Protein AF-A0A939AME1-F1 (afdb_monomer)

Structure (mmCIF, N/CA/C/O backbone):
data_AF-A0A939AME1-F1
#
_entry.id   AF-A0A939AME1-F1
#
loop_
_atom_site.group_PDB
_atom_site.id
_atom_site.type_symbol
_atom_site.label_atom_id
_atom_site.label_alt_id
_atom_site.label_comp_id
_atom_site.label_asym_id
_atom_site.label_entity_id
_atom_site.label_seq_id
_atom_site.pdbx_PDB_ins_code
_atom_site.Cartn_x
_atom_site.Cartn_y
_atom_site.Cartn_z
_atom_site.occupancy
_atom_site.B_iso_or_equiv
_atom_site.auth_seq_id
_atom_site.auth_comp_id
_atom_site.auth_asym_id
_atom_site.auth_atom_id
_atom_site.pdbx_PDB_model_num
ATOM 1 N N . MET A 1 1 ? 49.767 -22.538 -34.047 1.00 47.78 1 MET A N 1
ATOM 2 C CA . MET A 1 1 ? 48.569 -22.030 -34.760 1.00 47.78 1 MET A CA 1
ATOM 3 C C . MET A 1 1 ? 48.808 -21.886 -36.277 1.00 47.78 1 MET A C 1
ATOM 5 O O . MET A 1 1 ? 48.395 -20.900 -36.864 1.00 47.78 1 MET A O 1
ATOM 9 N N . GLN A 1 2 ? 49.451 -22.851 -36.951 1.00 48.97 2 GLN A N 1
ATOM 10 C CA . GLN A 1 2 ? 49.794 -22.746 -38.389 1.00 48.97 2 GLN A CA 1
ATOM 11 C C . GLN A 1 2 ? 48.949 -23.656 -39.302 1.00 48.97 2 GLN A C 1
ATOM 13 O O . GLN A 1 2 ? 49.346 -23.940 -40.426 1.00 48.97 2 GLN A O 1
ATOM 18 N N . GLN A 1 3 ? 47.789 -24.135 -38.840 1.00 51.16 3 GLN A N 1
ATOM 19 C CA . GLN A 1 3 ? 47.067 -25.210 -39.539 1.00 51.16 3 GLN A CA 1
ATOM 20 C C . GLN A 1 3 ? 45.655 -24.864 -40.028 1.00 51.16 3 GLN A C 1
ATOM 22 O O . GLN A 1 3 ? 44.946 -25.749 -40.492 1.00 51.16 3 GLN A O 1
ATOM 27 N N . PHE A 1 4 ? 45.248 -23.593 -39.996 1.00 50.75 4 PHE A N 1
ATOM 28 C CA . PHE A 1 4 ? 43.966 -23.171 -40.564 1.00 50.75 4 PHE A CA 1
ATOM 29 C C . PHE A 1 4 ? 44.192 -22.321 -41.823 1.00 50.75 4 PHE A C 1
ATOM 31 O O . PHE A 1 4 ? 44.819 -21.269 -41.762 1.00 50.75 4 PHE A O 1
ATOM 38 N N . ALA A 1 5 ? 43.650 -22.805 -42.948 1.00 52.81 5 ALA A N 1
ATOM 39 C CA . ALA A 1 5 ? 43.584 -22.200 -44.289 1.00 52.81 5 ALA A CA 1
ATOM 40 C C . ALA A 1 5 ? 44.786 -22.430 -45.247 1.00 52.81 5 ALA A C 1
ATOM 42 O O . ALA A 1 5 ? 45.623 -21.541 -45.456 1.00 52.81 5 ALA A O 1
ATOM 43 N N . PRO A 1 6 ? 44.833 -23.590 -45.937 1.00 54.38 6 PRO A N 1
ATOM 44 C CA . PRO A 1 6 ? 45.748 -23.802 -47.062 1.00 54.38 6 PRO A CA 1
ATOM 45 C C . PRO A 1 6 ? 45.378 -23.015 -48.340 1.00 54.38 6 PRO A C 1
ATOM 47 O O . PRO A 1 6 ? 46.248 -22.842 -49.181 1.00 54.38 6 PRO A O 1
ATOM 50 N N . ASN A 1 7 ? 44.158 -22.461 -48.458 1.00 55.91 7 ASN A N 1
ATOM 51 C CA . ASN A 1 7 ? 43.665 -21.789 -49.681 1.00 55.91 7 ASN A CA 1
ATOM 52 C C . ASN A 1 7 ? 43.269 -20.306 -49.496 1.00 55.91 7 ASN A C 1
ATOM 54 O O . ASN A 1 7 ? 42.442 -19.784 -50.241 1.00 55.91 7 ASN A O 1
ATOM 58 N N . ALA A 1 8 ? 43.819 -19.607 -48.500 1.00 56.62 8 ALA A N 1
ATOM 59 C CA . ALA A 1 8 ? 43.560 -18.173 -48.338 1.00 56.62 8 ALA A CA 1
ATOM 60 C C . ALA A 1 8 ? 44.334 -17.343 -49.392 1.00 56.62 8 ALA A C 1
ATOM 62 O O . ALA A 1 8 ? 45.538 -17.570 -49.554 1.00 56.62 8 ALA A O 1
ATOM 63 N N . PRO A 1 9 ? 43.700 -16.363 -50.071 1.00 70.06 9 PRO A N 1
ATOM 64 C CA . PRO A 1 9 ? 44.381 -15.445 -50.987 1.00 70.06 9 PRO A CA 1
ATOM 65 C C . PRO A 1 9 ? 45.583 -14.758 -50.310 1.00 70.06 9 PRO A C 1
ATOM 67 O O . PRO A 1 9 ? 45.489 -14.409 -49.129 1.00 70.06 9 PRO A O 1
ATOM 70 N N . PRO A 1 10 ? 46.701 -14.506 -51.021 1.00 61.62 10 PRO A N 1
ATOM 71 C CA . PRO A 1 10 ? 47.943 -13.991 -50.424 1.00 61.62 10 PRO A CA 1
ATOM 72 C C . PRO A 1 10 ? 47.767 -12.658 -49.673 1.00 61.62 10 PRO A C 1
ATOM 74 O O . PRO A 1 10 ? 48.445 -12.414 -48.677 1.00 61.62 10 PRO A O 1
ATOM 77 N N . GLN A 1 11 ? 46.792 -11.841 -50.078 1.00 63.38 11 GLN A N 1
ATOM 78 C CA . GLN A 1 11 ? 46.427 -10.583 -49.415 1.00 63.38 11 GLN A CA 1
ATOM 79 C C . GLN A 1 11 ? 45.823 -10.797 -48.014 1.00 63.38 11 GLN A C 1
ATOM 81 O O . GLN A 1 11 ? 46.104 -10.031 -47.097 1.00 63.38 11 GLN A O 1
ATOM 86 N N . LEU A 1 12 ? 45.045 -11.868 -47.822 1.00 56.53 12 LEU A N 1
ATOM 87 C CA . LEU A 1 12 ? 44.413 -12.199 -46.542 1.00 56.53 12 LEU A CA 1
ATOM 88 C C . LEU A 1 12 ? 45.441 -12.744 -45.536 1.00 56.53 12 LEU A C 1
ATOM 90 O O . LEU A 1 12 ? 45.365 -12.446 -44.348 1.00 56.53 12 LEU A O 1
ATOM 94 N N . ARG A 1 13 ? 46.457 -13.480 -46.012 1.00 57.38 13 ARG A N 1
ATOM 95 C CA . ARG A 1 13 ? 47.585 -13.928 -45.173 1.00 57.38 13 ARG A CA 1
ATOM 96 C C . ARG A 1 13 ? 48.443 -12.766 -44.681 1.00 57.38 13 ARG A C 1
ATOM 98 O O . ARG A 1 13 ? 48.819 -12.763 -43.513 1.00 57.38 13 ARG A O 1
ATOM 105 N N . ALA A 1 14 ? 48.716 -11.784 -45.540 1.00 58.56 14 ALA A N 1
ATOM 106 C CA . ALA A 1 14 ? 49.463 -10.591 -45.149 1.00 58.56 14 ALA A CA 1
ATOM 107 C C . ALA A 1 14 ? 48.726 -9.784 -44.064 1.00 58.56 14 ALA A C 1
ATOM 109 O O . ALA A 1 14 ? 49.352 -9.339 -43.109 1.00 58.56 14 ALA A O 1
ATOM 110 N N . GLN A 1 15 ? 47.395 -9.671 -44.156 1.00 60.72 15 GLN A N 1
ATOM 111 C CA . GLN A 1 15 ? 46.581 -8.975 -43.151 1.00 60.72 15 GLN A CA 1
ATOM 112 C C . GLN A 1 15 ? 46.503 -9.723 -41.812 1.00 60.72 15 GLN A C 1
ATOM 114 O O . GLN A 1 15 ? 46.583 -9.094 -40.762 1.00 60.72 15 GLN A O 1
ATOM 119 N N . ILE A 1 16 ? 46.400 -11.058 -41.829 1.00 58.50 16 ILE A N 1
ATOM 120 C CA . ILE A 1 16 ? 46.371 -11.872 -40.601 1.00 58.50 16 ILE A CA 1
ATOM 121 C C . ILE A 1 16 ? 47.726 -11.839 -39.880 1.00 58.50 16 ILE A C 1
ATOM 123 O O . ILE A 1 16 ? 47.762 -11.771 -38.656 1.00 58.50 16 ILE A O 1
ATOM 127 N N . LEU A 1 17 ? 48.837 -11.861 -40.623 1.00 58.50 17 LEU A N 1
ATOM 128 C CA . LEU A 1 17 ? 50.181 -11.778 -40.044 1.00 58.50 17 LEU A CA 1
ATOM 129 C C . LEU A 1 17 ? 50.504 -10.366 -39.536 1.00 58.50 17 LEU A C 1
ATOM 131 O O . LEU A 1 17 ? 51.088 -10.242 -38.466 1.00 58.50 17 LEU A O 1
ATOM 135 N N . ALA A 1 18 ? 50.061 -9.317 -40.238 1.00 56.97 18 ALA A N 1
ATOM 136 C CA . ALA A 1 18 ? 50.183 -7.934 -39.769 1.00 56.97 18 ALA A CA 1
ATOM 137 C C . ALA A 1 18 ? 49.341 -7.660 -38.508 1.00 56.97 18 ALA A C 1
ATOM 139 O O . ALA A 1 18 ? 49.757 -6.894 -37.648 1.00 56.97 18 ALA A O 1
ATOM 140 N N . ALA A 1 19 ? 48.184 -8.317 -38.365 1.00 57.66 19 ALA A N 1
ATOM 141 C CA . ALA A 1 19 ? 47.354 -8.244 -37.160 1.00 57.66 19 ALA A CA 1
ATOM 142 C C . ALA A 1 19 ? 47.885 -9.093 -35.984 1.00 57.66 19 ALA A C 1
ATOM 144 O O . ALA A 1 19 ? 47.390 -8.957 -34.867 1.00 57.66 19 ALA A O 1
ATOM 145 N N . ALA A 1 20 ? 48.860 -9.978 -36.226 1.00 54.66 20 ALA A N 1
ATOM 146 C CA . ALA A 1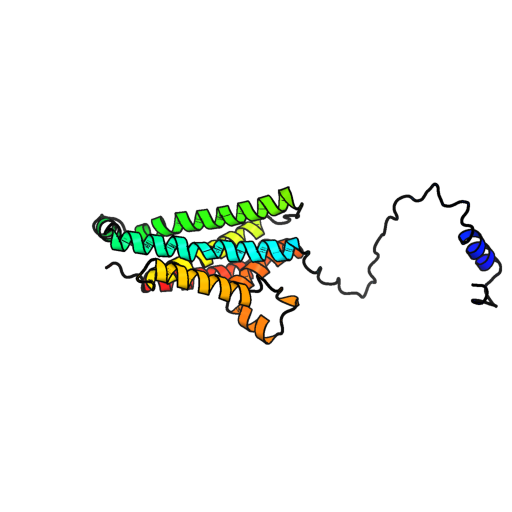 20 ? 49.442 -10.876 -35.228 1.00 54.66 20 ALA A CA 1
ATOM 147 C C . ALA A 1 20 ? 50.786 -10.380 -34.658 1.00 54.66 20 ALA A C 1
ATOM 149 O O . ALA A 1 20 ? 51.367 -11.071 -33.821 1.00 54.66 20 ALA A O 1
ATOM 150 N N . ASP A 1 21 ? 51.280 -9.213 -35.090 1.00 48.72 21 ASP A N 1
ATOM 151 C CA . ASP A 1 21 ? 52.476 -8.580 -34.528 1.00 48.72 21 ASP A CA 1
ATOM 152 C C . ASP A 1 21 ? 52.133 -7.898 -33.183 1.00 48.72 21 ASP A C 1
ATOM 154 O O . ASP A 1 21 ? 51.399 -6.903 -33.169 1.00 48.72 21 ASP A O 1
ATOM 158 N N . PRO A 1 22 ? 52.625 -8.396 -32.030 1.00 54.16 22 PRO A N 1
ATOM 159 C CA . PRO A 1 22 ? 52.257 -7.867 -30.716 1.00 54.16 22 PRO A CA 1
ATOM 160 C C . PRO A 1 22 ? 52.972 -6.549 -30.371 1.00 54.16 22 PRO A C 1
ATOM 162 O O . PRO A 1 22 ? 52.752 -6.001 -29.293 1.00 54.16 22 PRO A O 1
ATOM 165 N N . SER A 1 23 ? 53.844 -6.049 -31.251 1.00 50.78 23 SER A N 1
ATOM 166 C CA . SER A 1 23 ? 54.832 -5.010 -30.926 1.00 50.78 23 SER A CA 1
ATOM 167 C C . SER A 1 23 ? 54.368 -3.572 -31.193 1.00 50.78 23 SER A C 1
ATOM 169 O O . SER A 1 23 ? 55.022 -2.637 -30.742 1.00 50.78 23 SER A O 1
ATOM 171 N N . GLY A 1 24 ? 53.266 -3.370 -31.926 1.00 44.28 24 GLY A N 1
ATOM 172 C CA . GLY A 1 24 ? 52.824 -2.038 -32.383 1.00 44.28 24 GLY A CA 1
ATOM 173 C C . GLY A 1 24 ? 51.478 -1.550 -31.837 1.00 44.28 24 GLY A C 1
ATOM 174 O O . GLY A 1 24 ? 51.066 -0.436 -32.144 1.00 44.28 24 GLY A O 1
ATOM 175 N N . ALA A 1 25 ? 50.773 -2.359 -31.041 1.00 43.31 25 ALA A N 1
ATOM 176 C CA . ALA A 1 25 ? 49.382 -2.100 -30.643 1.00 43.31 25 ALA A CA 1
ATOM 177 C C . ALA A 1 25 ? 49.199 -1.740 -29.154 1.00 43.31 25 ALA A C 1
ATOM 179 O O . ALA A 1 25 ? 48.080 -1.780 -28.645 1.00 43.31 25 ALA A O 1
ATOM 180 N N . ALA A 1 26 ? 50.276 -1.394 -28.441 1.00 45.81 26 ALA A N 1
ATOM 181 C CA . ALA A 1 26 ? 50.210 -1.074 -27.012 1.00 45.81 26 ALA A CA 1
ATOM 182 C C . ALA A 1 26 ? 49.892 0.405 -26.701 1.00 45.81 26 ALA A C 1
ATOM 184 O O . ALA A 1 26 ? 49.625 0.719 -25.546 1.00 45.81 26 ALA A O 1
ATOM 185 N N . GLU A 1 27 ? 49.870 1.309 -27.690 1.00 45.66 27 GLU A N 1
ATOM 186 C CA . GLU A 1 27 ? 49.805 2.761 -27.418 1.00 45.66 27 GLU A CA 1
ATOM 187 C C . GLU A 1 27 ? 48.535 3.478 -27.919 1.00 45.66 27 GLU A C 1
ATOM 189 O O . GLU A 1 27 ? 48.356 4.665 -27.668 1.00 45.66 27 GLU A O 1
ATOM 194 N N . GLN A 1 28 ? 47.595 2.778 -28.568 1.00 49.59 28 GLN A N 1
ATOM 195 C CA . GLN A 1 28 ? 46.346 3.377 -29.081 1.00 49.59 28 GLN A CA 1
ATOM 196 C C . GLN A 1 28 ? 45.095 2.515 -28.848 1.00 49.59 28 GLN A C 1
ATOM 198 O O . GLN A 1 28 ? 44.130 2.558 -29.613 1.00 49.59 28 GLN A O 1
ATOM 203 N N . ALA A 1 29 ? 45.054 1.768 -27.744 1.00 45.38 29 ALA A N 1
ATOM 204 C CA . ALA A 1 29 ? 43.819 1.143 -27.277 1.00 45.38 29 ALA A CA 1
ATOM 205 C C . ALA A 1 29 ? 42.911 2.192 -26.606 1.00 45.38 29 ALA A C 1
ATOM 207 O O . ALA A 1 29 ? 42.774 2.254 -25.385 1.00 45.38 29 ALA A O 1
ATOM 208 N N . SER A 1 30 ? 42.276 3.028 -27.433 1.00 45.75 30 SER A N 1
ATOM 209 C CA . SER A 1 30 ? 41.041 3.727 -27.057 1.00 45.75 30 SER A CA 1
ATOM 210 C C . SER A 1 30 ? 40.049 2.687 -26.512 1.00 45.75 3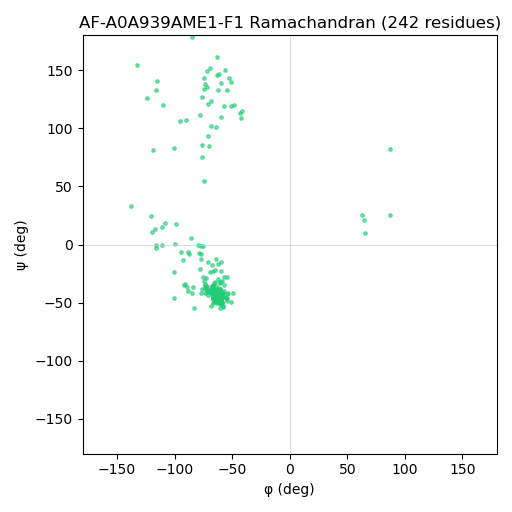0 SER A C 1
ATOM 212 O O . SER A 1 30 ? 39.988 1.590 -27.080 1.00 45.75 30 SER A O 1
ATOM 214 N N . PRO A 1 31 ? 39.280 2.961 -25.439 1.00 50.25 31 PRO A N 1
ATOM 215 C CA . PRO A 1 31 ? 38.359 1.970 -24.900 1.00 50.25 31 PRO A CA 1
ATOM 216 C C . PRO A 1 31 ? 37.406 1.557 -26.019 1.00 50.25 31 PRO A C 1
ATOM 218 O O . PRO A 1 31 ? 36.729 2.401 -26.609 1.00 50.25 31 PRO A O 1
ATOM 221 N N . LEU A 1 32 ? 37.427 0.265 -26.351 1.00 48.66 32 LEU A N 1
ATOM 222 C CA . LEU A 1 32 ? 36.584 -0.363 -27.361 1.00 48.66 32 LEU A CA 1
ATOM 223 C C . LEU A 1 32 ? 35.158 0.178 -27.236 1.00 48.66 32 LEU A C 1
ATOM 225 O O . LEU A 1 32 ? 34.441 -0.136 -26.286 1.00 48.66 32 LEU A O 1
ATOM 229 N N . ASN A 1 33 ? 34.745 0.999 -28.201 1.00 50.12 33 ASN A N 1
ATOM 230 C CA . ASN A 1 33 ? 33.373 1.460 -28.298 1.00 50.12 33 ASN A CA 1
ATOM 231 C C . ASN A 1 33 ? 32.555 0.290 -28.851 1.00 50.12 33 ASN A C 1
ATOM 233 O O . ASN A 1 33 ? 32.417 0.105 -30.063 1.00 50.12 33 ASN A O 1
ATOM 237 N N . VAL A 1 34 ? 32.114 -0.582 -27.943 1.00 56.75 34 VAL A N 1
ATOM 238 C CA . VAL A 1 34 ? 31.317 -1.766 -28.258 1.00 56.75 34 VAL A CA 1
ATOM 239 C C . VAL A 1 34 ? 29.935 -1.298 -28.700 1.00 56.75 34 VAL A C 1
ATOM 241 O O . VAL A 1 34 ? 28.982 -1.244 -27.923 1.00 56.75 34 VAL A O 1
ATOM 244 N N . ARG A 1 35 ? 29.811 -0.965 -29.984 1.00 51.28 35 ARG A N 1
ATOM 245 C CA . ARG A 1 35 ? 28.517 -0.764 -30.627 1.00 51.28 35 ARG A CA 1
ATOM 246 C C . ARG A 1 35 ? 27.852 -2.130 -30.765 1.00 51.28 35 ARG A C 1
ATOM 248 O O . ARG A 1 35 ? 28.097 -2.857 -31.725 1.00 51.28 35 ARG A O 1
ATOM 255 N N . ARG A 1 36 ? 27.033 -2.499 -29.777 1.00 52.72 36 ARG A N 1
ATOM 256 C CA . ARG A 1 36 ? 26.184 -3.696 -29.837 1.00 52.72 36 ARG A CA 1
ATOM 257 C C . ARG A 1 36 ? 25.178 -3.517 -30.973 1.00 52.72 36 ARG A C 1
ATOM 259 O O . ARG A 1 36 ? 24.197 -2.795 -30.832 1.00 52.72 36 ARG A O 1
ATOM 266 N N . VAL A 1 37 ? 25.443 -4.142 -32.114 1.00 55.19 37 VAL A N 1
ATOM 267 C CA . VAL A 1 37 ? 24.478 -4.245 -33.211 1.00 55.19 37 VAL A CA 1
ATOM 268 C C . VAL A 1 37 ? 23.681 -5.526 -32.987 1.00 55.19 37 VAL A C 1
ATOM 270 O O . VAL A 1 37 ? 24.210 -6.626 -33.138 1.00 55.19 37 VAL A O 1
ATOM 273 N N . SER A 1 38 ? 22.424 -5.385 -32.570 1.00 48.12 38 SER A N 1
ATOM 274 C CA . SER A 1 38 ? 21.497 -6.512 -32.432 1.00 48.12 38 SER A CA 1
ATOM 275 C C . SER A 1 38 ? 21.062 -7.018 -33.819 1.00 48.12 38 SER A C 1
ATOM 277 O O . SER A 1 38 ? 20.733 -6.196 -34.677 1.00 48.12 38 SER A O 1
ATOM 279 N N . PRO A 1 39 ? 21.036 -8.343 -34.072 1.00 52.56 39 PRO A N 1
ATOM 280 C CA . PRO A 1 39 ? 20.540 -8.903 -35.327 1.00 52.56 39 PRO A CA 1
ATOM 281 C C . PRO A 1 39 ? 19.054 -8.568 -35.569 1.00 52.56 39 PRO A C 1
ATOM 283 O O . PRO A 1 39 ? 18.282 -8.588 -34.609 1.00 52.56 39 PRO A O 1
ATOM 286 N N . PRO A 1 40 ? 18.610 -8.373 -36.829 1.00 53.72 40 PRO A N 1
ATOM 287 C CA . PRO A 1 40 ? 17.244 -7.937 -37.166 1.00 53.72 40 PRO A CA 1
ATOM 288 C C . PRO A 1 40 ? 16.101 -8.855 -36.693 1.00 53.72 40 PRO A C 1
ATOM 290 O O . PRO A 1 40 ? 14.955 -8.425 -36.668 1.00 53.72 40 PRO A O 1
ATOM 293 N N . ASN A 1 41 ? 16.400 -10.101 -36.300 1.00 51.66 41 ASN A N 1
ATOM 294 C CA . ASN A 1 41 ? 15.413 -11.120 -35.912 1.00 51.66 41 ASN A CA 1
ATOM 295 C C . ASN A 1 41 ? 15.529 -11.582 -34.448 1.00 51.66 41 ASN A C 1
ATOM 297 O O . ASN A 1 41 ? 14.931 -12.588 -34.064 1.00 51.66 41 ASN A O 1
ATOM 301 N N . VAL A 1 42 ? 16.286 -10.870 -33.612 1.00 52.78 42 VAL A N 1
ATOM 302 C CA . VAL A 1 42 ? 16.327 -11.131 -32.170 1.00 52.78 42 VAL A CA 1
ATOM 303 C C . VAL A 1 42 ? 15.330 -10.183 -31.519 1.00 52.78 42 VAL A C 1
ATOM 305 O O . VAL A 1 42 ? 15.585 -8.984 -31.435 1.00 52.78 42 VAL A O 1
ATOM 308 N N . ARG A 1 43 ? 14.179 -10.705 -31.068 1.00 47.31 43 ARG A N 1
ATOM 309 C CA . ARG A 1 43 ? 13.304 -9.959 -30.151 1.00 47.31 43 ARG A CA 1
ATOM 310 C C . ARG A 1 43 ? 14.189 -9.492 -29.003 1.00 47.31 43 ARG A C 1
ATOM 312 O O . ARG A 1 43 ? 14.826 -10.335 -28.370 1.00 47.31 43 ARG A O 1
ATOM 319 N N . VAL A 1 44 ? 14.287 -8.174 -28.822 1.00 51.94 44 VAL A N 1
ATOM 320 C CA . VAL A 1 44 ? 15.054 -7.539 -27.747 1.00 51.94 44 VAL A CA 1
ATOM 321 C C . VAL A 1 44 ? 14.755 -8.323 -26.477 1.00 51.94 44 VAL A C 1
ATOM 323 O O . VAL A 1 44 ? 13.599 -8.417 -26.067 1.00 51.94 44 VAL A O 1
ATOM 326 N N . ARG A 1 45 ? 15.777 -9.011 -25.959 1.00 49.06 45 ARG A N 1
ATOM 327 C CA . ARG A 1 45 ? 15.703 -9.764 -24.709 1.00 49.06 45 ARG A CA 1
ATOM 328 C C . ARG A 1 45 ? 15.076 -8.815 -23.696 1.00 49.06 45 ARG A C 1
ATOM 330 O O . ARG A 1 45 ? 15.643 -7.743 -23.517 1.00 49.06 45 ARG A O 1
ATOM 337 N N . GLU A 1 46 ? 13.920 -9.173 -23.120 1.00 56.78 46 GLU A N 1
ATOM 338 C CA . GLU A 1 46 ? 13.370 -8.454 -21.964 1.00 56.78 46 GLU A CA 1
ATOM 339 C C . GLU A 1 46 ? 14.551 -8.162 -21.043 1.00 56.78 46 GLU A C 1
ATOM 341 O O . GLU A 1 46 ? 15.239 -9.102 -20.628 1.00 56.78 46 GLU A O 1
ATOM 346 N N . GLU A 1 47 ? 14.880 -6.883 -20.856 1.00 62.78 47 GLU A N 1
ATOM 347 C CA . GLU A 1 47 ? 15.997 -6.511 -20.002 1.00 62.78 47 GLU A CA 1
ATOM 348 C C . GLU A 1 47 ? 15.673 -7.062 -18.618 1.00 62.78 47 GLU A C 1
ATOM 350 O O . GLU A 1 47 ? 14.700 -6.664 -17.978 1.00 62.78 47 GLU A O 1
ATOM 355 N N . LEU A 1 48 ? 16.415 -8.093 -18.211 1.00 69.06 48 LEU A N 1
ATOM 356 C CA . LEU A 1 48 ? 16.227 -8.686 -16.900 1.00 69.06 48 LEU A CA 1
ATOM 357 C C . LEU A 1 48 ? 16.550 -7.597 -15.871 1.00 69.06 48 LEU A C 1
ATOM 359 O O . LEU A 1 48 ? 17.582 -6.939 -16.030 1.00 69.06 48 LEU A O 1
ATOM 363 N N . PRO A 1 49 ? 15.706 -7.405 -14.840 1.00 75.38 49 PRO A N 1
ATOM 364 C CA . PRO A 1 49 ? 15.941 -6.376 -13.840 1.00 75.38 49 PRO A CA 1
ATOM 365 C C . PRO A 1 49 ? 17.332 -6.531 -13.225 1.00 75.38 49 PRO A C 1
ATOM 367 O O . PRO A 1 49 ? 17.710 -7.635 -12.817 1.00 75.38 49 PRO A O 1
ATOM 370 N N . ASP A 1 50 ? 18.073 -5.429 -13.115 1.00 83.44 50 ASP A N 1
ATOM 371 C CA . ASP A 1 50 ? 19.308 -5.421 -12.336 1.00 83.44 50 ASP A CA 1
ATOM 372 C C . ASP A 1 50 ? 19.007 -5.703 -10.849 1.00 83.44 50 ASP A C 1
ATOM 374 O O . ASP A 1 50 ? 17.881 -5.539 -10.365 1.00 83.44 50 ASP A O 1
ATOM 378 N N . THR A 1 51 ? 20.024 -6.106 -10.090 1.00 86.12 51 THR A N 1
ATOM 379 C CA . THR A 1 51 ? 19.937 -6.462 -8.668 1.00 86.12 51 THR A CA 1
ATOM 380 C C . THR A 1 51 ? 19.192 -5.396 -7.865 1.00 86.12 51 THR A C 1
ATOM 382 O O . THR A 1 51 ? 18.342 -5.726 -7.035 1.00 86.12 51 THR A O 1
ATOM 385 N N . TYR A 1 52 ? 19.453 -4.114 -8.126 1.00 87.50 52 TYR A N 1
ATOM 386 C CA . TYR A 1 52 ? 18.767 -3.020 -7.442 1.00 87.50 52 TYR A CA 1
ATOM 387 C C . TYR A 1 52 ? 17.319 -2.853 -7.916 1.00 87.50 52 TYR A C 1
ATOM 389 O O . TYR A 1 52 ? 16.426 -2.681 -7.087 1.00 87.50 52 TYR A O 1
ATOM 397 N N . GLN A 1 53 ? 17.064 -2.955 -9.224 1.00 87.56 53 GLN A N 1
ATOM 398 C CA . GLN A 1 53 ? 15.723 -2.832 -9.816 1.00 87.56 53 GLN A CA 1
ATOM 399 C C . GLN A 1 53 ? 14.789 -3.980 -9.403 1.00 87.56 53 GLN A C 1
ATOM 401 O O . GLN A 1 53 ? 13.571 -3.822 -9.406 1.00 87.56 53 GLN A O 1
ATOM 406 N N . GLN A 1 54 ? 15.347 -5.120 -8.997 1.00 90.81 54 GLN A N 1
ATOM 407 C CA . GLN A 1 54 ? 14.604 -6.210 -8.374 1.00 90.81 54 GLN A CA 1
ATOM 408 C C . GLN A 1 54 ? 14.391 -5.982 -6.870 1.00 90.81 54 GLN A C 1
ATOM 410 O O . GLN A 1 54 ? 13.262 -6.050 -6.380 1.00 90.81 54 GLN A O 1
ATOM 415 N N . ASN A 1 55 ? 15.472 -5.754 -6.118 1.00 93.00 55 ASN A N 1
ATOM 416 C CA . ASN A 1 55 ? 15.422 -5.795 -4.656 1.00 93.00 55 ASN A CA 1
ATOM 417 C C . ASN A 1 55 ? 14.782 -4.547 -4.046 1.00 93.00 55 ASN A C 1
ATOM 419 O O . ASN A 1 55 ? 14.045 -4.663 -3.068 1.00 93.00 55 ASN A O 1
ATOM 423 N N . ILE A 1 56 ? 15.030 -3.358 -4.603 1.00 94.31 56 ILE A N 1
ATOM 424 C CA . ILE A 1 56 ? 14.514 -2.111 -4.025 1.00 94.31 56 ILE A CA 1
ATOM 425 C C . ILE A 1 56 ? 12.980 -2.094 -4.048 1.00 94.31 56 ILE A C 1
ATOM 427 O O . ILE A 1 56 ? 12.400 -1.903 -2.976 1.00 94.31 56 ILE A O 1
ATOM 431 N N . PRO A 1 57 ? 12.288 -2.369 -5.173 1.00 94.75 57 PRO A N 1
ATOM 432 C CA . PRO A 1 57 ? 10.832 -2.496 -5.162 1.00 94.75 57 PRO A CA 1
ATOM 433 C C . PRO A 1 57 ? 10.329 -3.594 -4.221 1.00 94.75 57 PRO A C 1
ATOM 435 O O . PRO A 1 57 ? 9.400 -3.352 -3.452 1.00 94.75 57 PRO A O 1
ATOM 438 N N . GLY A 1 58 ? 10.967 -4.771 -4.222 1.00 95.62 58 GLY A N 1
ATOM 439 C CA . GLY A 1 58 ? 10.582 -5.895 -3.364 1.00 95.62 58 GLY A CA 1
ATOM 440 C C . GLY A 1 58 ? 10.599 -5.542 -1.874 1.00 95.62 58 GLY A C 1
ATOM 441 O O . GLY A 1 58 ? 9.590 -5.697 -1.180 1.00 95.62 58 GLY A O 1
ATOM 442 N N . TYR A 1 59 ? 11.715 -4.997 -1.386 1.00 95.75 59 TYR A N 1
ATOM 443 C CA . TYR A 1 59 ? 11.848 -4.590 0.014 1.00 95.75 59 TYR A CA 1
ATOM 444 C C . TYR A 1 59 ? 11.055 -3.325 0.354 1.00 95.75 59 TYR A C 1
ATOM 446 O O . TYR A 1 59 ? 10.586 -3.201 1.485 1.00 95.75 59 TYR A O 1
ATOM 454 N N . THR A 1 60 ? 10.840 -2.420 -0.605 1.00 97.38 60 THR A N 1
ATOM 455 C CA . THR A 1 60 ? 9.967 -1.249 -0.416 1.00 97.38 60 THR A CA 1
ATOM 456 C C . THR A 1 60 ? 8.531 -1.688 -0.159 1.00 97.38 60 THR A C 1
ATOM 458 O O . THR A 1 60 ? 7.929 -1.253 0.820 1.00 97.38 60 THR A O 1
ATOM 461 N N . VAL A 1 61 ? 7.994 -2.589 -0.988 1.00 97.88 61 VAL A N 1
ATOM 462 C CA . VAL A 1 61 ? 6.636 -3.126 -0.824 1.00 97.88 61 VAL A CA 1
ATOM 463 C C . VAL A 1 61 ? 6.510 -3.848 0.515 1.00 97.88 61 VAL A C 1
ATOM 465 O O . VAL A 1 61 ? 5.631 -3.506 1.304 1.00 97.88 61 VAL A O 1
ATOM 468 N N . MET A 1 62 ? 7.428 -4.767 0.828 1.00 97.56 62 MET A N 1
ATOM 469 C CA . MET A 1 62 ? 7.442 -5.459 2.123 1.00 97.56 62 MET A CA 1
ATOM 470 C C . MET A 1 62 ? 7.462 -4.463 3.295 1.00 97.56 62 MET A C 1
ATOM 472 O O . MET A 1 62 ? 6.663 -4.563 4.226 1.00 97.56 62 MET A O 1
ATOM 476 N N . GLY A 1 63 ? 8.361 -3.478 3.241 1.00 97.19 63 GLY A N 1
ATOM 477 C CA . GLY A 1 63 ? 8.517 -2.458 4.271 1.00 97.19 63 GLY A CA 1
ATOM 478 C C . GLY A 1 63 ? 7.263 -1.611 4.465 1.00 97.19 63 GLY A C 1
ATOM 479 O O . GLY A 1 63 ? 6.896 -1.321 5.602 1.00 97.19 63 GLY A O 1
ATOM 480 N N . VAL A 1 64 ? 6.593 -1.221 3.381 1.00 97.81 64 VAL A N 1
ATOM 481 C CA . VAL A 1 64 ? 5.357 -0.429 3.432 1.00 97.81 64 VAL A CA 1
ATOM 482 C C . VAL A 1 64 ? 4.230 -1.215 4.095 1.00 97.81 64 VAL A C 1
ATOM 484 O O . VAL A 1 64 ? 3.509 -0.670 4.928 1.00 97.81 64 VAL A O 1
ATOM 487 N N . PHE A 1 65 ? 4.095 -2.511 3.805 1.00 97.88 65 PHE A N 1
ATOM 488 C CA . PHE A 1 65 ? 3.053 -3.336 4.419 1.00 97.88 65 PHE A CA 1
ATOM 489 C C . PHE A 1 65 ? 3.260 -3.560 5.928 1.00 97.88 65 PHE A C 1
ATOM 491 O O . PHE A 1 65 ? 2.291 -3.849 6.632 1.00 97.88 65 PHE A O 1
ATOM 498 N N . PHE A 1 66 ? 4.453 -3.332 6.493 1.00 97.00 66 PHE A N 1
ATOM 499 C CA . PHE A 1 66 ? 4.626 -3.345 7.957 1.00 97.00 66 PHE A CA 1
ATOM 500 C C . PHE A 1 66 ? 3.839 -2.238 8.679 1.00 97.00 66 PHE A C 1
ATOM 502 O O . PHE A 1 66 ? 3.631 -2.329 9.896 1.00 97.00 66 PHE A O 1
ATOM 509 N N . ILE A 1 67 ? 3.304 -1.251 7.948 1.00 96.69 67 ILE A N 1
ATOM 510 C CA . ILE A 1 67 ? 2.356 -0.269 8.486 1.00 96.69 67 ILE A CA 1
ATOM 511 C C . ILE A 1 67 ? 1.137 -0.930 9.145 1.00 96.69 67 ILE A C 1
ATOM 513 O O . ILE A 1 67 ? 0.591 -0.370 10.096 1.00 96.69 67 ILE A O 1
ATOM 517 N N . ILE A 1 68 ? 0.753 -2.140 8.709 1.00 96.69 68 ILE A N 1
ATOM 518 C CA . ILE A 1 68 ? -0.340 -2.935 9.286 1.00 96.69 68 ILE A CA 1
ATOM 519 C C . ILE A 1 68 ? -0.174 -3.062 10.801 1.00 96.69 68 ILE A C 1
ATOM 521 O O . ILE A 1 68 ? -1.103 -2.779 11.555 1.00 96.69 68 ILE A O 1
ATOM 525 N N . THR A 1 69 ? 1.020 -3.448 11.256 1.00 95.50 69 THR A N 1
ATOM 526 C CA . THR A 1 69 ? 1.312 -3.684 12.674 1.00 95.50 69 THR A CA 1
ATOM 527 C C . THR A 1 69 ? 1.186 -2.398 13.486 1.00 95.50 69 THR A C 1
ATOM 529 O O . THR A 1 69 ? 0.561 -2.377 14.551 1.00 95.50 69 THR A O 1
ATOM 532 N N . VAL A 1 70 ? 1.743 -1.302 12.966 1.00 94.94 70 VAL A N 1
ATOM 533 C CA . VAL A 1 70 ? 1.741 0.005 13.636 1.00 94.94 70 VAL A CA 1
ATOM 534 C C . VAL A 1 70 ? 0.321 0.567 13.723 1.00 94.94 70 VAL A C 1
ATOM 536 O O . VAL A 1 70 ? -0.117 1.011 14.791 1.00 94.94 70 VAL A O 1
ATOM 539 N N . MET A 1 71 ? -0.412 0.516 12.612 1.00 95.25 71 MET A N 1
ATOM 540 C CA . MET A 1 71 ? -1.771 1.027 12.499 1.00 95.25 71 MET A CA 1
ATOM 541 C C . MET A 1 71 ? -2.752 0.215 13.351 1.00 95.25 71 MET A C 1
ATOM 543 O O . MET A 1 71 ? -3.488 0.791 14.159 1.00 95.25 71 MET A O 1
ATOM 547 N N . ALA A 1 72 ? -2.744 -1.115 13.232 1.00 94.88 72 ALA A N 1
ATOM 548 C CA . ALA A 1 72 ? -3.639 -1.980 13.994 1.00 94.88 72 ALA A CA 1
ATOM 549 C C . ALA A 1 72 ? -3.366 -1.894 15.501 1.00 94.88 72 ALA A C 1
ATOM 551 O O . ALA A 1 72 ? -4.301 -1.716 16.285 1.00 94.88 72 ALA A O 1
ATOM 552 N N . GLY A 1 73 ? -2.094 -1.897 15.917 1.00 94.81 73 GLY A N 1
ATOM 553 C CA . GLY A 1 73 ? -1.726 -1.683 17.318 1.00 94.81 73 GLY A CA 1
ATOM 554 C C . GLY A 1 73 ? -2.219 -0.334 17.851 1.00 94.81 73 GLY A C 1
ATOM 555 O O . GLY A 1 73 ? -2.779 -0.259 18.945 1.00 94.81 73 GLY A O 1
ATOM 556 N N . SER A 1 74 ? -2.104 0.730 17.052 1.00 94.31 74 SER A N 1
ATOM 557 C CA . SER A 1 74 ? -2.638 2.050 17.400 1.00 94.31 74 SER A CA 1
ATOM 558 C C . SER A 1 74 ? -4.155 2.037 17.613 1.00 94.31 74 SER A C 1
ATOM 560 O O . SER A 1 74 ? -4.642 2.601 18.591 1.00 94.31 74 SER A O 1
ATOM 562 N N . VAL A 1 75 ? -4.926 1.377 16.738 1.00 92.88 75 VAL A N 1
ATOM 563 C CA . VAL A 1 75 ? -6.394 1.255 16.891 1.00 92.88 75 VAL A CA 1
ATOM 564 C C . VAL A 1 75 ? -6.754 0.522 18.175 1.00 92.88 75 VAL A C 1
ATOM 566 O O . VAL A 1 75 ? -7.642 0.953 18.912 1.00 92.88 75 VAL A O 1
ATOM 569 N N . ILE A 1 76 ? -6.043 -0.558 18.478 1.00 93.06 76 ILE A N 1
ATOM 570 C CA . ILE A 1 76 ? -6.304 -1.355 19.675 1.00 93.06 76 ILE A CA 1
ATOM 571 C C . ILE A 1 76 ? -5.986 -0.555 20.943 1.00 93.06 76 ILE A C 1
ATOM 573 O O . ILE A 1 76 ? -6.776 -0.584 21.890 1.00 93.06 76 ILE A O 1
ATOM 577 N N . ARG A 1 77 ? -4.892 0.220 20.958 1.00 93.12 77 ARG A N 1
ATOM 578 C CA . ARG A 1 77 ? -4.570 1.124 22.077 1.00 93.12 77 ARG A CA 1
ATOM 579 C C . ARG A 1 77 ? -5.661 2.153 22.323 1.00 93.12 77 ARG A C 1
ATOM 581 O O . ARG A 1 77 ? -6.015 2.401 23.472 1.00 93.12 77 ARG A O 1
ATOM 588 N N . GLU A 1 78 ? -6.204 2.741 21.267 1.00 91.81 78 GLU A N 1
ATOM 589 C CA . GLU A 1 78 ? -7.277 3.730 21.380 1.00 91.81 78 GLU A CA 1
ATOM 590 C C . GLU A 1 78 ? -8.578 3.139 21.924 1.00 91.81 78 GLU A C 1
ATOM 592 O O . GLU A 1 78 ? -9.223 3.757 22.776 1.00 91.81 78 GLU A O 1
ATOM 597 N N . ARG A 1 79 ? -8.940 1.924 21.489 1.00 89.94 79 ARG A N 1
ATOM 598 C CA . ARG A 1 79 ? -10.076 1.185 22.061 1.00 89.94 79 ARG A CA 1
ATOM 599 C C . ARG A 1 79 ? -9.860 0.932 23.555 1.00 89.94 79 ARG A C 1
ATOM 601 O O . ARG A 1 79 ? -10.715 1.276 24.365 1.00 89.94 79 ARG A O 1
ATOM 608 N N . ARG A 1 80 ? -8.679 0.431 23.939 1.00 89.75 80 ARG A N 1
ATOM 609 C CA . ARG A 1 80 ? -8.330 0.143 25.345 1.00 89.75 80 ARG A CA 1
ATOM 610 C C . ARG A 1 80 ? -8.317 1.382 26.237 1.00 89.75 80 ARG A C 1
ATOM 612 O O . ARG A 1 80 ? -8.762 1.320 27.374 1.00 89.75 80 ARG A O 1
ATOM 619 N N . ARG A 1 81 ? -7.827 2.513 25.727 1.00 91.69 81 ARG A N 1
ATOM 620 C CA . ARG A 1 81 ? -7.780 3.795 26.454 1.00 91.69 81 ARG A CA 1
ATOM 621 C C . ARG A 1 81 ? -9.123 4.535 26.468 1.00 91.69 81 ARG A C 1
ATOM 623 O O . ARG A 1 81 ? -9.196 5.652 26.980 1.00 91.69 81 ARG A O 1
ATOM 630 N N . GLY A 1 82 ? -10.163 3.978 25.844 1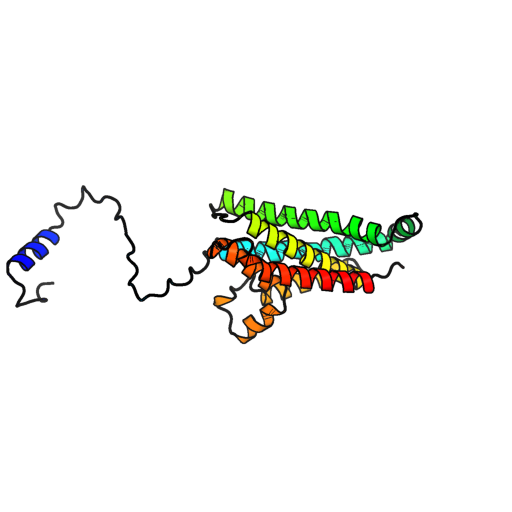.00 88.19 82 GLY A N 1
ATOM 631 C CA . GLY A 1 82 ? -11.473 4.613 25.710 1.00 88.19 82 GLY A CA 1
ATOM 632 C C . GLY A 1 82 ? -11.469 5.888 24.858 1.00 88.19 82 GLY A C 1
ATOM 633 O O . GLY A 1 82 ? -12.471 6.601 24.828 1.00 88.19 82 GLY A O 1
ATOM 634 N N . THR A 1 83 ? -10.377 6.205 24.150 1.00 90.31 83 THR A N 1
ATOM 635 C CA . THR A 1 83 ? -10.307 7.411 23.307 1.00 90.31 83 THR A CA 1
ATOM 636 C C . THR A 1 83 ? -11.258 7.299 22.120 1.00 90.31 83 THR A C 1
ATOM 638 O O . THR A 1 83 ? -11.922 8.275 21.777 1.00 90.31 83 THR A O 1
ATOM 641 N N . MET A 1 84 ? -11.417 6.088 21.578 1.00 87.00 84 MET A N 1
ATOM 642 C CA . MET A 1 84 ? -12.372 5.792 20.509 1.00 87.00 84 MET A CA 1
ATOM 643 C C . MET A 1 84 ? -13.822 6.083 20.937 1.00 87.00 84 MET A C 1
ATOM 645 O O . MET A 1 84 ? -14.594 6.644 20.163 1.00 87.00 84 MET 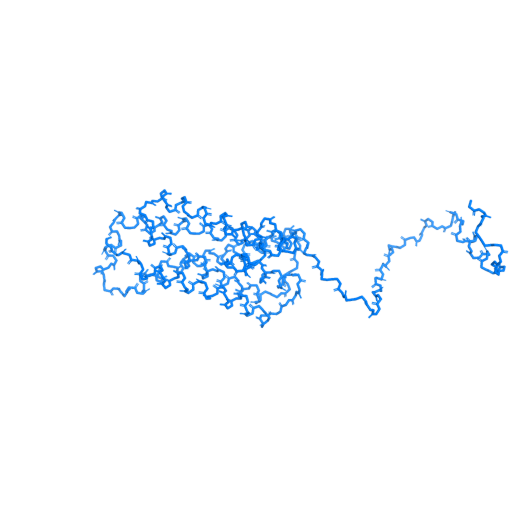A O 1
ATOM 649 N N . ARG A 1 85 ? -14.186 5.784 22.194 1.00 87.31 85 ARG A N 1
ATOM 650 C CA . ARG A 1 85 ? -15.522 6.085 22.741 1.00 87.31 85 ARG A CA 1
ATOM 651 C C . ARG A 1 85 ? -15.782 7.588 22.829 1.00 87.31 85 ARG A C 1
ATOM 653 O O . ARG A 1 85 ? -16.865 8.036 22.471 1.00 87.31 85 ARG A O 1
ATOM 660 N N . ARG A 1 86 ? -14.779 8.374 23.238 1.00 89.62 86 ARG A N 1
ATOM 661 C CA . ARG A 1 86 ? -14.891 9.843 23.292 1.00 89.62 86 ARG A CA 1
ATOM 662 C C . ARG A 1 86 ? -15.038 10.463 21.904 1.00 89.62 86 ARG A C 1
ATOM 664 O O . ARG A 1 86 ? -15.881 11.332 21.726 1.00 89.62 86 ARG A O 1
ATOM 671 N N . LEU A 1 87 ? -14.273 9.986 20.917 1.00 88.56 87 LEU A N 1
ATOM 672 C CA . LEU A 1 87 ? -14.375 10.461 19.530 1.00 88.56 87 LEU A CA 1
ATOM 673 C C . LEU A 1 87 ? -15.763 10.216 18.928 1.00 88.56 87 LEU A C 1
ATOM 675 O O . LEU A 1 87 ? -16.233 11.027 18.142 1.00 88.56 87 LEU A O 1
ATOM 679 N N . ARG A 1 88 ? -16.437 9.130 19.324 1.00 84.94 88 ARG A N 1
ATOM 680 C CA . ARG A 1 88 ? -17.815 8.836 18.898 1.00 84.94 88 ARG A CA 1
ATOM 681 C C . ARG A 1 88 ? -18.883 9.675 19.588 1.00 84.94 88 ARG A C 1
ATOM 683 O O . ARG A 1 88 ? -19.958 9.829 19.022 1.00 84.94 88 ARG A O 1
ATOM 690 N N . ALA A 1 89 ? -18.624 10.132 20.810 1.00 89.50 89 ALA A N 1
ATOM 691 C CA . ALA A 1 89 ? -19.536 11.010 21.538 1.00 89.50 89 ALA A CA 1
ATOM 692 C C . ALA A 1 89 ? -19.448 12.465 21.048 1.00 89.50 89 ALA A C 1
ATOM 694 O O . ALA A 1 89 ? -20.382 13.237 21.240 1.00 89.50 89 ALA A O 1
ATOM 695 N N . ALA A 1 90 ? -18.335 12.838 20.408 1.00 89.62 90 ALA A N 1
ATOM 696 C CA . ALA A 1 90 ? -18.197 14.120 19.736 1.00 89.62 90 ALA A CA 1
ATOM 697 C C . ALA A 1 90 ? -19.095 14.185 18.480 1.00 89.62 90 ALA A C 1
ATOM 699 O O . ALA A 1 90 ? -19.339 13.150 17.855 1.00 89.62 90 ALA A O 1
ATOM 700 N N . PRO A 1 91 ? -19.551 15.382 18.061 1.00 90.00 91 PRO A N 1
ATOM 701 C CA . PRO A 1 91 ? -20.372 15.575 16.863 1.00 90.00 91 PRO A CA 1
ATOM 702 C C . PRO A 1 91 ? -19.534 15.447 15.572 1.00 90.00 91 PRO A C 1
ATOM 704 O O . PRO A 1 91 ? -19.484 16.354 14.747 1.00 90.00 91 PRO A O 1
ATOM 707 N N . ILE A 1 92 ? -18.828 14.325 15.410 1.00 88.81 92 ILE A N 1
ATOM 708 C CA . ILE A 1 92 ? -17.926 14.032 14.294 1.00 88.81 92 ILE A CA 1
ATOM 709 C C . ILE A 1 92 ? -18.481 12.830 13.524 1.00 88.81 92 ILE A C 1
ATOM 711 O O . ILE A 1 92 ? -18.838 11.802 14.103 1.00 88.81 92 ILE A O 1
ATOM 715 N N . GLY A 1 93 ? -18.541 12.936 12.195 1.00 86.50 93 GLY A N 1
ATOM 716 C CA . GLY A 1 93 ? -18.976 11.837 11.335 1.00 86.50 93 GLY A CA 1
ATOM 717 C C . GLY A 1 93 ? -18.049 10.618 11.425 1.00 86.50 93 GLY A C 1
ATOM 718 O O . GLY A 1 93 ? -16.829 10.746 11.532 1.00 86.50 93 GLY A O 1
ATOM 719 N N . ARG A 1 94 ? -18.612 9.406 11.310 1.00 84.31 94 ARG A N 1
ATOM 720 C CA . ARG A 1 94 ? -17.836 8.146 11.349 1.00 84.31 94 ARG A CA 1
ATOM 721 C C . ARG A 1 94 ? -16.749 8.094 10.272 1.00 84.31 94 ARG A C 1
ATOM 723 O O . ARG A 1 94 ? -15.637 7.655 10.554 1.00 84.31 94 ARG A O 1
ATOM 730 N N . GLY A 1 95 ? -17.064 8.577 9.068 1.00 85.88 95 GLY A N 1
ATOM 731 C CA . GLY A 1 95 ? -16.113 8.669 7.960 1.00 85.88 95 GLY A CA 1
ATOM 732 C C . GLY A 1 95 ? -14.929 9.580 8.284 1.00 85.88 95 GLY A C 1
ATOM 733 O O . GLY A 1 95 ? -13.795 9.214 8.005 1.00 85.88 95 GLY A O 1
ATOM 734 N N . SER A 1 96 ? -15.165 10.705 8.963 1.00 89.88 96 SER A N 1
ATOM 735 C CA . SER A 1 96 ? -14.107 11.630 9.386 1.00 89.88 96 SER A CA 1
ATOM 736 C C . SER A 1 96 ? -13.190 11.022 10.449 1.00 89.88 96 SER A C 1
ATOM 738 O O . SER A 1 96 ? -11.986 11.242 10.396 1.00 89.88 96 SER A O 1
ATOM 740 N N . ILE A 1 97 ? -13.724 10.215 11.375 1.00 89.19 97 ILE A N 1
ATOM 741 C CA . ILE A 1 97 ? -12.910 9.495 12.373 1.00 89.19 97 ILE A CA 1
ATOM 742 C C . ILE A 1 97 ? -11.991 8.480 11.680 1.00 89.19 97 ILE A C 1
ATOM 744 O O . ILE A 1 97 ? -10.797 8.417 11.968 1.00 89.19 97 ILE A O 1
ATOM 748 N N . VAL A 1 98 ? -12.539 7.698 10.746 1.00 89.38 98 VAL A N 1
ATOM 749 C CA . VAL A 1 98 ? -11.775 6.690 9.999 1.00 89.38 98 VAL A CA 1
ATOM 750 C C . VAL A 1 98 ? -10.738 7.354 9.087 1.00 89.38 98 VAL A C 1
ATOM 752 O O . VAL A 1 98 ? -9.568 6.981 9.126 1.00 89.38 98 VAL A O 1
ATOM 755 N N . ALA A 1 99 ? -11.128 8.378 8.325 1.00 91.31 99 ALA A N 1
ATOM 756 C CA . ALA A 1 99 ? -10.233 9.119 7.439 1.00 91.31 99 ALA A CA 1
ATOM 757 C C . ALA A 1 99 ? -9.125 9.840 8.218 1.00 91.31 99 ALA A C 1
ATOM 759 O O . ALA A 1 99 ? -7.955 9.714 7.869 1.00 91.31 99 ALA A O 1
ATOM 760 N N . GLY A 1 100 ? -9.465 10.514 9.322 1.00 91.19 100 GLY A N 1
ATOM 761 C CA . GLY A 1 100 ? -8.494 11.182 10.192 1.00 91.19 100 GLY A CA 1
ATOM 762 C C . GLY A 1 100 ? -7.462 10.222 10.781 1.00 91.19 100 GLY A C 1
ATOM 763 O O . GLY A 1 100 ? -6.350 10.632 11.105 1.00 91.19 100 GLY A O 1
ATOM 764 N N . LYS A 1 101 ? -7.800 8.931 10.860 1.00 89.12 101 LYS A N 1
ATOM 765 C CA . LYS A 1 101 ? -6.866 7.890 11.261 1.00 89.12 101 LYS A CA 1
ATOM 766 C C . LYS A 1 101 ? -6.067 7.298 10.104 1.00 89.12 101 LYS A C 1
ATOM 768 O O . LYS A 1 101 ? -4.882 7.039 10.277 1.00 89.12 101 LYS A O 1
ATOM 773 N N . LEU A 1 102 ? -6.690 7.077 8.950 1.00 93.62 102 LEU A N 1
ATOM 774 C CA . LEU A 1 102 ? -6.051 6.488 7.769 1.00 93.62 102 LEU A CA 1
ATOM 775 C C . LEU A 1 102 ? -5.048 7.426 7.106 1.00 93.62 102 LEU A C 1
ATOM 777 O O . LEU A 1 102 ? -3.958 6.986 6.753 1.00 93.62 102 LEU A O 1
ATOM 781 N N . VAL A 1 103 ? -5.402 8.704 6.955 1.00 96.50 103 VAL A N 1
ATOM 782 C CA . VAL A 1 103 ? -4.600 9.693 6.221 1.00 96.50 103 VAL A CA 1
ATOM 783 C C . VAL A 1 103 ? -3.166 9.792 6.759 1.00 96.50 103 VAL A C 1
ATOM 785 O O . VAL A 1 103 ? -2.248 9.715 5.946 1.00 96.50 103 VAL A O 1
ATOM 788 N N . PRO A 1 104 ? -2.910 9.867 8.082 1.00 96.81 104 PRO A N 1
ATOM 789 C CA . PRO A 1 104 ? -1.544 9.855 8.603 1.00 96.81 104 PRO A CA 1
ATOM 790 C C . PRO A 1 104 ? -0.738 8.624 8.174 1.00 96.81 104 PRO A C 1
ATOM 792 O O . PRO A 1 104 ? 0.397 8.765 7.728 1.00 96.81 104 PRO A O 1
ATOM 795 N N . TYR A 1 105 ? -1.316 7.421 8.258 1.00 96.88 105 TYR A N 1
ATOM 796 C CA . TYR A 1 105 ? -0.620 6.194 7.853 1.00 96.88 105 TYR A CA 1
ATOM 797 C C . TYR A 1 105 ? -0.400 6.140 6.342 1.00 96.88 105 TYR A C 1
ATOM 799 O O . TYR A 1 105 ? 0.675 5.750 5.902 1.00 96.88 105 TYR A O 1
ATOM 807 N N . PHE A 1 106 ? -1.372 6.599 5.557 1.00 97.88 106 PHE A N 1
ATOM 808 C CA . PHE A 1 106 ? -1.258 6.704 4.106 1.00 97.88 106 PHE A CA 1
ATOM 809 C C . PHE A 1 106 ? -0.102 7.633 3.703 1.00 97.88 106 PHE A C 1
ATOM 811 O O . PHE A 1 106 ? 0.758 7.257 2.905 1.00 97.88 106 PHE A O 1
ATOM 818 N N . LEU A 1 107 ? -0.003 8.810 4.325 1.00 98.19 107 LEU A N 1
ATOM 819 C CA . LEU A 1 107 ? 1.099 9.745 4.090 1.00 98.19 107 LEU A CA 1
ATOM 820 C C . LEU A 1 107 ? 2.453 9.171 4.523 1.00 98.19 107 LEU A C 1
ATOM 822 O O . LEU A 1 107 ? 3.433 9.335 3.802 1.00 98.19 107 LEU A O 1
ATOM 826 N N . VAL A 1 108 ? 2.511 8.453 5.650 1.00 97.69 108 VAL A N 1
ATOM 827 C CA . VAL A 1 108 ? 3.734 7.759 6.090 1.00 97.69 108 VAL A CA 1
ATOM 828 C C . VAL A 1 108 ? 4.169 6.714 5.065 1.00 97.69 108 VAL A C 1
ATOM 830 O O . VAL A 1 108 ? 5.353 6.644 4.748 1.00 97.69 108 VAL A O 1
ATOM 833 N N . THR A 1 109 ? 3.238 5.942 4.497 1.00 97.62 109 THR A N 1
ATOM 834 C CA . THR A 1 109 ? 3.583 4.957 3.461 1.00 97.62 109 THR A CA 1
ATOM 835 C C . THR A 1 109 ? 4.093 5.610 2.180 1.00 97.62 109 THR A C 1
ATOM 837 O O . THR A 1 109 ? 5.093 5.157 1.630 1.00 97.62 109 THR A O 1
ATOM 840 N N . LEU A 1 110 ? 3.484 6.715 1.738 1.00 98.31 110 LEU A N 1
ATOM 841 C CA . LEU A 1 110 ? 3.974 7.474 0.585 1.00 98.31 110 LEU A CA 1
ATOM 842 C C . LEU A 1 110 ? 5.366 8.052 0.835 1.00 98.31 110 LEU A C 1
ATOM 844 O O . LEU A 1 110 ? 6.244 7.943 -0.019 1.00 98.31 110 LEU A O 1
ATOM 848 N N . LEU A 1 111 ? 5.578 8.625 2.020 1.00 98.06 111 LEU A N 1
ATOM 849 C CA . LEU A 1 111 ? 6.873 9.148 2.430 1.00 98.06 111 LEU A CA 1
ATOM 850 C C . LEU A 1 111 ? 7.929 8.038 2.458 1.00 98.06 111 LEU A C 1
ATOM 852 O O . LEU A 1 111 ? 9.039 8.241 1.980 1.00 98.06 111 LEU A O 1
ATOM 856 N N . GLN A 1 112 ? 7.584 6.852 2.960 1.00 97.81 112 GLN A N 1
ATOM 857 C CA . GLN A 1 112 ? 8.481 5.701 2.977 1.00 97.81 112 GLN A CA 1
ATOM 858 C C . GLN A 1 112 ? 8.881 5.265 1.561 1.00 97.81 112 GLN A C 1
ATOM 860 O O . GLN A 1 112 ? 10.065 5.042 1.316 1.00 97.81 112 GLN A O 1
ATOM 865 N N . VAL A 1 113 ? 7.931 5.191 0.621 1.00 97.81 113 VAL A N 1
ATOM 866 C CA . VAL A 1 113 ? 8.228 4.893 -0.792 1.00 97.81 113 VAL A CA 1
ATOM 867 C C . VAL A 1 113 ? 9.133 5.971 -1.390 1.00 97.81 113 VAL A C 1
ATOM 869 O O . VAL A 1 113 ? 10.151 5.649 -1.999 1.00 97.81 113 VAL A O 1
ATOM 872 N N . ALA A 1 114 ? 8.811 7.248 -1.170 1.00 97.00 114 ALA A N 1
ATOM 873 C CA . ALA A 1 114 ? 9.607 8.366 -1.665 1.00 97.00 114 ALA A CA 1
ATOM 874 C C . ALA A 1 114 ? 11.046 8.325 -1.129 1.00 97.00 114 ALA A C 1
ATOM 876 O O . ALA A 1 114 ? 11.985 8.488 -1.902 1.00 97.00 114 ALA A O 1
ATOM 877 N N . ILE A 1 115 ? 11.232 8.042 0.165 1.00 97.25 115 ILE A N 1
ATOM 878 C CA . ILE A 1 115 ? 12.557 7.893 0.780 1.00 97.25 115 ILE A CA 1
ATOM 879 C C . ILE A 1 115 ? 13.308 6.709 0.164 1.00 97.25 115 ILE A C 1
ATOM 881 O O . ILE A 1 115 ? 14.472 6.860 -0.200 1.00 97.25 115 ILE A O 1
ATOM 885 N N . MET A 1 116 ? 12.663 5.549 0.009 1.00 96.50 116 MET A N 1
ATOM 886 C CA . MET A 1 116 ? 13.305 4.363 -0.572 1.00 96.50 116 MET A CA 1
ATOM 887 C C . MET A 1 116 ? 13.796 4.614 -1.999 1.00 96.50 116 MET A C 1
ATOM 889 O O . MET A 1 116 ? 14.951 4.320 -2.307 1.00 96.50 116 MET A O 1
ATOM 893 N N . PHE A 1 117 ? 12.972 5.224 -2.851 1.00 95.75 117 PHE A N 1
ATOM 894 C CA . PHE A 1 117 ? 13.370 5.544 -4.223 1.00 95.75 117 PHE A CA 1
ATOM 895 C C . PHE A 1 117 ? 14.337 6.730 -4.315 1.00 95.75 117 PHE A C 1
ATOM 897 O O . PHE A 1 117 ? 15.218 6.728 -5.174 1.00 95.75 117 PHE A O 1
ATOM 904 N N . ALA A 1 118 ? 14.259 7.706 -3.408 1.00 95.19 118 ALA A N 1
ATOM 905 C CA . ALA A 1 118 ? 15.263 8.762 -3.317 1.00 95.19 118 ALA A CA 1
ATOM 906 C C . ALA A 1 118 ? 16.643 8.178 -2.982 1.00 95.19 118 ALA A C 1
ATOM 908 O O . ALA A 1 118 ? 17.626 8.500 -3.645 1.00 95.19 118 ALA A O 1
ATOM 909 N N . VAL A 1 119 ? 16.719 7.259 -2.014 1.00 95.19 119 VAL A N 1
ATOM 910 C CA . VAL A 1 119 ? 17.963 6.542 -1.692 1.00 95.19 119 VAL A CA 1
ATOM 911 C C . VAL A 1 119 ? 18.421 5.688 -2.876 1.00 95.19 119 VAL A C 1
ATOM 913 O O . VAL A 1 119 ? 19.604 5.710 -3.204 1.00 95.19 119 VAL A O 1
ATOM 916 N N . ALA A 1 120 ? 17.508 5.005 -3.574 1.00 93.38 120 ALA A N 1
ATOM 917 C CA . ALA A 1 120 ? 17.826 4.258 -4.795 1.00 93.38 120 ALA A CA 1
ATOM 918 C C . ALA A 1 120 ? 18.529 5.132 -5.846 1.00 93.38 120 ALA A C 1
ATOM 920 O O . ALA A 1 120 ? 19.561 4.751 -6.400 1.00 93.38 120 ALA A O 1
ATOM 921 N N . ARG A 1 121 ? 18.009 6.341 -6.078 1.00 93.44 121 ARG A N 1
ATOM 922 C CA . ARG A 1 121 ? 18.565 7.286 -7.049 1.00 93.44 121 ARG A CA 1
ATOM 923 C C . ARG A 1 121 ? 19.885 7.910 -6.599 1.00 93.44 121 ARG A C 1
ATOM 925 O O . ARG A 1 121 ? 20.762 8.121 -7.436 1.00 93.44 121 ARG A O 1
ATOM 932 N N . LEU A 1 122 ? 20.000 8.264 -5.318 1.00 93.88 122 LEU A N 1
ATOM 933 C CA . LEU A 1 122 ? 21.133 9.024 -4.778 1.00 93.88 122 LEU A CA 1
ATOM 934 C C . LEU A 1 122 ? 22.322 8.137 -4.399 1.00 93.88 122 LEU A C 1
ATOM 936 O O . LEU A 1 122 ? 23.458 8.505 -4.675 1.00 93.88 122 LEU A O 1
ATOM 940 N N . ALA A 1 123 ? 22.073 6.984 -3.776 1.00 93.06 123 ALA A N 1
ATOM 941 C CA . ALA A 1 123 ? 23.124 6.088 -3.295 1.00 93.06 123 ALA A CA 1
ATOM 942 C C . ALA A 1 123 ? 23.524 5.030 -4.332 1.00 93.06 123 ALA A C 1
ATOM 944 O O . ALA A 1 123 ? 24.692 4.660 -4.399 1.00 93.06 123 ALA A O 1
ATOM 945 N N . PHE A 1 124 ? 22.570 4.555 -5.142 1.00 89.56 124 PHE A N 1
ATOM 946 C CA . PHE A 1 124 ? 22.794 3.461 -6.098 1.00 89.56 124 PHE A CA 1
ATOM 947 C C . PHE A 1 124 ? 22.744 3.904 -7.564 1.00 89.56 124 PHE A C 1
ATOM 949 O O . PHE A 1 124 ? 22.920 3.078 -8.452 1.00 89.56 124 PHE A O 1
ATOM 956 N N . GLY A 1 125 ? 22.507 5.193 -7.833 1.00 86.94 125 GLY A N 1
ATOM 957 C CA . GLY A 1 125 ? 22.477 5.727 -9.196 1.00 86.94 125 GLY A CA 1
ATOM 958 C C . GLY A 1 125 ? 21.345 5.171 -10.065 1.00 86.94 125 GLY A C 1
ATOM 959 O O . GLY A 1 125 ? 21.453 5.221 -11.283 1.00 86.94 125 GLY A O 1
ATOM 960 N N . MET A 1 126 ? 20.276 4.635 -9.466 1.00 89.88 126 MET A N 1
ATOM 961 C CA . MET A 1 126 ? 19.156 4.053 -10.211 1.00 89.88 126 MET A CA 1
ATOM 962 C C . MET A 1 126 ? 18.369 5.131 -10.956 1.00 89.88 126 MET A C 1
ATOM 964 O O . MET A 1 126 ? 17.837 6.043 -10.323 1.00 89.88 126 MET A O 1
ATOM 968 N N . ASP A 1 127 ? 18.224 4.992 -12.271 1.00 86.56 127 ASP A N 1
ATOM 969 C CA . ASP A 1 127 ? 17.438 5.923 -13.078 1.00 86.56 127 ASP A CA 1
ATOM 970 C C . ASP A 1 127 ? 15.932 5.779 -12.817 1.00 86.56 127 ASP A C 1
ATOM 972 O O . ASP A 1 127 ? 15.328 4.725 -13.012 1.00 86.56 127 ASP A O 1
ATOM 976 N N . LEU A 1 128 ? 15.311 6.876 -12.377 1.00 87.81 128 LEU A N 1
ATOM 977 C CA . LEU A 1 128 ? 13.869 6.978 -12.154 1.00 87.81 128 LEU A CA 1
ATOM 978 C C . LEU A 1 128 ? 13.237 7.696 -13.349 1.00 87.81 128 LEU A C 1
ATOM 980 O O . LEU A 1 128 ? 13.047 8.911 -13.320 1.00 87.81 128 LEU A O 1
ATOM 984 N N . VAL A 1 129 ? 12.956 6.946 -14.416 1.00 82.00 129 VAL A N 1
ATOM 985 C CA . VAL A 1 129 ? 12.552 7.510 -15.717 1.00 82.00 129 VAL A CA 1
ATOM 986 C C . VAL A 1 129 ? 11.197 8.226 -15.641 1.00 82.00 129 VAL A C 1
ATOM 988 O O . VAL A 1 129 ? 11.085 9.380 -16.045 1.00 82.00 129 VAL A O 1
ATOM 991 N N . ASN A 1 130 ? 10.174 7.578 -15.070 1.00 90.44 130 ASN A N 1
ATOM 992 C CA . ASN A 1 130 ? 8.808 8.113 -15.012 1.00 90.44 130 ASN A CA 1
ATOM 993 C C . ASN A 1 130 ? 8.324 8.303 -13.569 1.00 90.44 130 ASN A C 1
ATOM 995 O O . ASN A 1 130 ? 7.555 7.503 -13.031 1.00 90.44 130 ASN A O 1
ATOM 999 N N . VAL A 1 131 ? 8.724 9.417 -12.952 1.00 92.81 131 VAL A N 1
ATOM 1000 C CA . VAL A 1 131 ? 8.290 9.800 -11.593 1.00 92.81 131 VAL A CA 1
ATOM 1001 C C . VAL A 1 131 ? 6.758 9.820 -11.429 1.00 92.81 131 VAL A C 1
ATOM 1003 O O . VAL A 1 131 ? 6.282 9.305 -10.416 1.00 92.81 131 VAL A O 1
ATOM 1006 N N . PRO A 1 132 ? 5.950 10.322 -12.388 1.00 94.25 132 PRO A N 1
ATOM 1007 C CA . PRO A 1 132 ? 4.493 10.285 -12.249 1.00 94.25 132 PRO A CA 1
ATOM 1008 C C . PRO A 1 132 ? 3.921 8.860 -12.207 1.00 94.25 132 PRO A C 1
ATOM 1010 O O . PRO A 1 132 ? 2.977 8.603 -11.465 1.00 94.25 132 PRO A O 1
ATOM 1013 N N . ALA A 1 133 ? 4.508 7.921 -12.957 1.00 94.38 133 ALA A N 1
ATOM 1014 C CA . ALA A 1 133 ? 4.080 6.524 -12.949 1.00 94.38 133 ALA A CA 1
ATOM 1015 C C . ALA A 1 133 ? 4.468 5.831 -11.629 1.00 94.38 133 ALA A C 1
ATOM 1017 O O . ALA A 1 133 ? 3.649 5.129 -11.039 1.00 94.38 133 ALA A O 1
ATOM 1018 N N . LEU A 1 134 ? 5.664 6.117 -11.093 1.00 95.25 134 LEU A N 1
ATOM 1019 C CA . LEU A 1 134 ? 6.059 5.664 -9.752 1.00 95.25 134 LEU A CA 1
ATOM 1020 C C . LEU A 1 134 ? 5.105 6.186 -8.674 1.00 95.25 134 LEU A C 1
ATOM 1022 O O . LEU A 1 134 ? 4.699 5.428 -7.795 1.00 95.25 134 LEU A O 1
ATOM 1026 N N . ALA A 1 135 ? 4.728 7.465 -8.747 1.00 96.56 135 ALA A N 1
ATOM 1027 C CA . ALA A 1 135 ? 3.799 8.074 -7.803 1.00 96.56 135 ALA A CA 1
ATOM 1028 C C . ALA A 1 135 ? 2.405 7.430 -7.873 1.00 96.56 135 ALA A C 1
ATOM 1030 O O . ALA A 1 135 ? 1.798 7.182 -6.832 1.00 96.56 135 ALA A O 1
ATOM 1031 N N . LEU A 1 136 ? 1.922 7.106 -9.076 1.00 97.50 136 LEU A N 1
ATOM 1032 C CA . LEU A 1 136 ? 0.650 6.410 -9.278 1.00 97.50 136 LEU A CA 1
ATOM 1033 C C . LEU A 1 136 ? 0.643 5.033 -8.595 1.00 97.50 136 LEU A C 1
ATOM 1035 O O . LEU A 1 136 ? -0.258 4.741 -7.804 1.00 97.50 136 LEU A O 1
ATOM 1039 N N . VAL A 1 137 ? 1.673 4.216 -8.839 1.00 97.69 137 VAL A N 1
ATOM 1040 C CA . VAL A 1 137 ? 1.816 2.898 -8.197 1.00 97.69 137 VAL A CA 1
ATOM 1041 C C . VAL A 1 137 ? 1.974 3.048 -6.681 1.00 97.69 137 VAL A C 1
ATOM 1043 O O . VAL A 1 137 ? 1.356 2.303 -5.924 1.00 97.69 137 VAL A O 1
ATOM 1046 N N . ALA A 1 138 ? 2.733 4.045 -6.214 1.00 97.94 138 ALA A N 1
ATOM 1047 C CA . ALA A 1 138 ? 2.925 4.320 -4.790 1.00 97.94 138 ALA A CA 1
ATOM 1048 C C . ALA A 1 138 ? 1.615 4.689 -4.074 1.00 97.94 138 ALA A C 1
ATOM 1050 O O . ALA A 1 138 ? 1.365 4.211 -2.969 1.00 97.94 138 ALA A O 1
ATOM 1051 N N . VAL A 1 139 ? 0.761 5.501 -4.704 1.00 98.38 139 VAL A N 1
ATOM 1052 C CA . VAL A 1 139 ? -0.570 5.866 -4.189 1.00 98.38 139 VAL A CA 1
ATOM 1053 C C . VAL A 1 139 ? -1.476 4.645 -4.087 1.00 98.38 139 VAL A C 1
ATOM 1055 O O . VAL A 1 139 ? -2.108 4.435 -3.048 1.00 98.38 139 VAL A O 1
ATOM 1058 N N . ALA A 1 140 ? -1.505 3.808 -5.121 1.00 98.31 140 ALA A N 1
ATOM 1059 C CA . ALA A 1 140 ? -2.302 2.587 -5.105 1.00 98.31 140 ALA A CA 1
ATOM 1060 C C . ALA A 1 140 ? -1.793 1.580 -4.056 1.00 98.31 140 ALA A C 1
ATOM 1062 O O . ALA A 1 140 ? -2.580 0.997 -3.309 1.00 98.31 140 ALA A O 1
ATOM 1063 N N . LEU A 1 141 ? -0.471 1.436 -3.928 1.00 98.44 141 LEU A N 1
ATOM 1064 C CA . LEU A 1 141 ? 0.176 0.629 -2.894 1.00 98.44 141 LEU A CA 1
ATOM 1065 C C . LEU A 1 141 ? -0.156 1.130 -1.480 1.00 98.44 141 LEU A C 1
ATOM 1067 O O . LEU A 1 141 ? -0.488 0.328 -0.608 1.00 98.44 141 LEU A O 1
ATOM 1071 N N . ALA A 1 142 ? -0.089 2.442 -1.247 1.00 98.25 142 ALA A N 1
ATOM 1072 C CA . ALA A 1 142 ? -0.431 3.053 0.034 1.00 98.25 142 ALA A CA 1
ATOM 1073 C C . ALA A 1 142 ? -1.894 2.775 0.418 1.00 98.25 142 ALA A C 1
ATOM 1075 O O . ALA A 1 142 ? -2.187 2.457 1.575 1.00 98.25 142 ALA A O 1
ATOM 1076 N N . LEU A 1 143 ? -2.812 2.819 -0.554 1.00 98.06 143 LEU A N 1
ATOM 1077 C CA . LEU A 1 143 ? -4.214 2.457 -0.345 1.00 98.06 143 LEU A CA 1
ATOM 1078 C C . LEU A 1 143 ? -4.367 0.969 0.009 1.00 98.06 143 LEU A C 1
ATOM 1080 O O . LEU A 1 143 ? -5.067 0.639 0.964 1.00 98.06 143 LEU A O 1
ATOM 1084 N N . ALA A 1 144 ? -3.665 0.076 -0.695 1.00 98.25 144 ALA A N 1
ATOM 1085 C CA . ALA A 1 144 ? -3.659 -1.358 -0.401 1.00 98.25 144 ALA A CA 1
ATOM 1086 C C . ALA A 1 144 ? -3.126 -1.671 1.009 1.00 98.25 144 ALA A C 1
ATOM 1088 O O . ALA A 1 144 ? -3.755 -2.412 1.770 1.00 98.25 144 ALA A O 1
ATOM 1089 N N . ALA A 1 145 ? -1.994 -1.073 1.384 1.00 98.06 145 ALA A N 1
ATOM 1090 C CA . ALA A 1 145 ? -1.350 -1.297 2.675 1.00 98.06 145 ALA A CA 1
ATOM 1091 C C . ALA A 1 145 ? -2.184 -0.757 3.847 1.00 98.06 145 ALA A C 1
ATOM 1093 O O . ALA A 1 145 ? -2.374 -1.449 4.850 1.00 98.06 145 ALA A O 1
ATOM 1094 N N . THR A 1 146 ? -2.728 0.456 3.721 1.00 97.12 146 THR A N 1
ATOM 1095 C CA . THR A 1 146 ? -3.580 1.051 4.764 1.00 97.12 146 THR A CA 1
ATOM 1096 C C . THR A 1 146 ? -4.953 0.391 4.853 1.00 97.12 146 THR A C 1
ATOM 1098 O O . THR A 1 146 ? -5.451 0.189 5.962 1.00 97.12 146 THR A O 1
ATOM 1101 N N . GLY 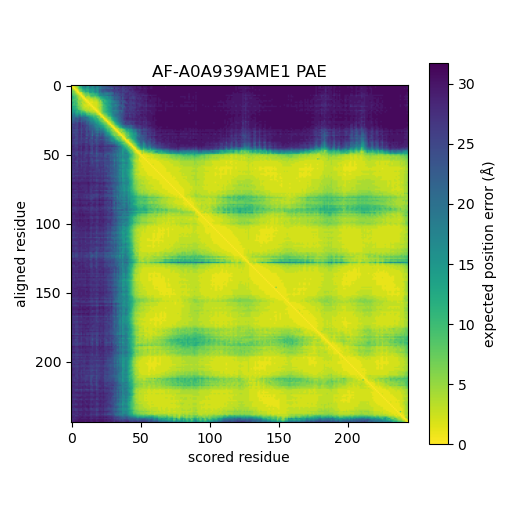A 1 147 ? -5.536 -0.028 3.725 1.00 96.56 147 GLY A N 1
ATOM 1102 C CA . GLY A 1 147 ? -6.759 -0.828 3.697 1.00 96.56 147 GLY A CA 1
ATOM 1103 C C . GLY A 1 147 ? -6.583 -2.151 4.444 1.00 96.56 147 GLY A C 1
ATOM 1104 O O . GLY A 1 147 ? -7.374 -2.474 5.332 1.00 96.56 147 GLY A O 1
ATOM 1105 N N . LEU A 1 148 ? -5.495 -2.880 4.171 1.00 97.12 148 LEU A N 1
ATOM 1106 C CA . LEU A 1 148 ? -5.188 -4.123 4.885 1.00 97.12 148 LEU A CA 1
ATOM 1107 C C . LEU A 1 148 ? -4.890 -3.873 6.372 1.00 97.12 148 LEU A C 1
ATOM 1109 O O . LEU A 1 148 ? -5.334 -4.635 7.232 1.00 97.12 148 LEU A O 1
ATOM 1113 N N . GLY A 1 149 ? -4.202 -2.775 6.696 1.00 96.56 149 GLY A N 1
ATOM 1114 C CA . GLY A 1 149 ? -3.986 -2.335 8.075 1.00 96.56 149 GLY A CA 1
ATOM 1115 C C . GLY A 1 149 ? -5.293 -2.098 8.833 1.00 96.56 149 GLY A C 1
ATOM 1116 O O . GLY A 1 149 ? -5.430 -2.532 9.979 1.00 96.56 149 GLY A O 1
ATOM 1117 N N . MET A 1 150 ? -6.282 -1.480 8.182 1.00 95.25 150 MET A N 1
ATOM 1118 C CA . MET A 1 150 ? -7.621 -1.283 8.739 1.00 95.25 150 MET A CA 1
ATOM 1119 C C . MET A 1 150 ? -8.353 -2.608 8.962 1.00 95.25 150 MET A C 1
ATOM 1121 O O . MET A 1 150 ? -8.957 -2.806 10.017 1.00 95.25 150 MET A O 1
ATOM 1125 N N . LEU A 1 151 ? -8.269 -3.531 8.002 1.00 95.81 151 LEU A N 1
ATOM 1126 C CA . LEU A 1 151 ? -8.867 -4.859 8.118 1.00 95.81 151 LEU A CA 1
ATOM 1127 C C . LEU A 1 151 ? -8.295 -5.632 9.314 1.00 95.81 151 LEU A C 1
ATOM 1129 O O . LEU A 1 151 ? -9.047 -6.149 10.142 1.00 95.81 151 LEU A O 1
ATOM 1133 N N . VAL A 1 152 ? -6.971 -5.646 9.474 1.00 96.12 152 VAL A N 1
ATOM 1134 C CA . VAL A 1 152 ? -6.325 -6.290 10.629 1.00 96.12 152 VAL A CA 1
ATOM 1135 C C . VAL A 1 152 ? -6.714 -5.596 11.936 1.00 96.12 152 VAL A C 1
ATOM 1137 O O . VAL A 1 152 ? -6.992 -6.272 12.926 1.00 96.12 152 VAL A O 1
ATOM 1140 N N . ALA A 1 153 ? -6.815 -4.265 11.947 1.00 93.94 153 ALA A N 1
ATOM 1141 C CA . ALA A 1 153 ? -7.279 -3.503 13.107 1.00 93.94 153 ALA A CA 1
ATOM 1142 C C . ALA A 1 153 ? -8.733 -3.821 13.513 1.00 93.94 153 ALA A C 1
ATOM 1144 O O . ALA A 1 153 ? -9.099 -3.707 14.689 1.00 93.94 153 ALA A O 1
ATOM 1145 N N . ALA A 1 154 ? -9.577 -4.202 12.553 1.00 92.50 154 ALA A N 1
ATOM 1146 C CA . ALA A 1 154 ? -10.952 -4.613 12.809 1.00 92.50 154 ALA A CA 1
ATOM 1147 C C . ALA A 1 154 ? -11.028 -6.005 13.459 1.00 92.50 154 ALA A C 1
ATOM 1149 O O . ALA A 1 154 ? -11.841 -6.205 14.361 1.00 92.50 154 ALA A O 1
ATOM 1150 N N . VAL A 1 155 ? -10.155 -6.934 13.055 1.00 92.94 155 VAL A N 1
ATOM 1151 C CA . VAL A 1 155 ? -10.189 -8.344 13.491 1.00 92.94 155 VAL A CA 1
ATOM 1152 C C . VAL A 1 155 ? -9.372 -8.598 14.765 1.00 92.94 155 VAL A C 1
ATOM 1154 O O . VAL A 1 155 ? -9.763 -9.408 15.611 1.00 92.94 155 VAL A O 1
ATOM 1157 N N . ALA A 1 156 ? -8.235 -7.921 14.928 1.00 93.81 156 ALA A N 1
ATOM 1158 C CA . ALA A 1 156 ? -7.332 -8.150 16.050 1.00 93.81 156 ALA A CA 1
ATOM 1159 C C . ALA A 1 156 ? -7.882 -7.583 17.374 1.00 93.81 156 ALA A C 1
ATOM 1161 O O . ALA A 1 156 ? -8.394 -6.466 17.451 1.00 93.81 156 ALA A O 1
ATOM 1162 N N . ARG A 1 157 ? -7.729 -8.360 18.453 1.00 91.19 157 ARG A N 1
ATOM 1163 C CA . ARG A 1 157 ? -8.212 -8.036 19.808 1.00 91.19 157 ARG A CA 1
ATOM 1164 C C . ARG A 1 157 ? -7.112 -7.506 20.732 1.00 91.19 157 ARG A C 1
ATOM 1166 O O . ARG A 1 157 ? -7.399 -6.823 21.717 1.00 91.19 157 ARG A O 1
ATOM 1173 N N . THR A 1 158 ? -5.851 -7.828 20.447 1.00 94.56 158 THR A N 1
ATOM 1174 C CA . THR A 1 158 ? -4.688 -7.409 21.245 1.00 94.56 158 THR A CA 1
ATOM 1175 C C . THR A 1 158 ? -3.583 -6.856 20.352 1.00 94.56 158 THR A C 1
ATOM 1177 O O . THR A 1 158 ? -3.482 -7.218 19.182 1.00 94.56 158 THR A O 1
ATOM 1180 N N . GLU A 1 159 ? -2.737 -5.982 20.901 1.00 94.12 159 GLU A N 1
ATOM 1181 C CA . GLU A 1 159 ? -1.588 -5.434 20.165 1.00 94.12 159 GLU A CA 1
ATOM 1182 C C . GLU A 1 159 ? -0.619 -6.539 19.731 1.00 94.12 159 GLU A C 1
ATOM 1184 O O . GLU A 1 159 ? -0.132 -6.519 18.607 1.00 94.12 159 GLU A O 1
ATOM 1189 N N . THR A 1 160 ? -0.413 -7.554 20.578 1.00 95.12 160 THR A N 1
ATOM 1190 C CA . THR A 1 160 ? 0.391 -8.738 20.248 1.00 95.12 160 THR A CA 1
ATOM 1191 C C . THR A 1 160 ? -0.209 -9.525 19.085 1.00 95.12 160 THR A C 1
ATOM 1193 O O . THR A 1 160 ? 0.519 -9.926 18.183 1.00 95.12 160 THR A O 1
ATOM 1196 N N . GLN A 1 161 ? -1.535 -9.710 19.059 1.00 95.31 161 GLN A N 1
ATOM 1197 C CA . GLN A 1 161 ? -2.214 -10.373 17.945 1.00 95.31 161 GLN A CA 1
ATOM 1198 C C . GLN A 1 161 ? -2.101 -9.548 16.659 1.00 95.31 161 GLN A C 1
ATOM 1200 O O . GLN A 1 161 ? -1.836 -10.112 15.604 1.00 95.31 161 GLN A O 1
ATOM 1205 N N . ALA A 1 162 ? -2.260 -8.224 16.741 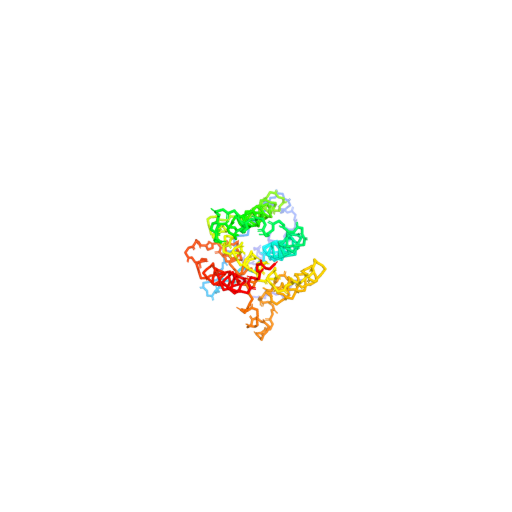1.00 95.12 162 ALA A N 1
ATOM 1206 C CA . ALA A 1 162 ? -2.079 -7.333 15.598 1.00 95.12 162 ALA A CA 1
ATOM 1207 C C . ALA A 1 162 ? -0.648 -7.390 15.048 1.00 95.12 162 ALA A C 1
ATOM 1209 O O . ALA A 1 162 ? -0.473 -7.470 13.836 1.00 95.12 162 ALA A O 1
ATOM 1210 N N . GLY A 1 163 ? 0.362 -7.406 15.923 1.00 96.12 163 GLY A N 1
ATOM 1211 C CA . GLY A 1 163 ? 1.758 -7.549 15.517 1.00 96.12 163 GLY A CA 1
ATOM 1212 C C . GLY A 1 163 ? 2.064 -8.902 14.883 1.00 96.12 163 GLY A C 1
ATOM 1213 O O . GLY A 1 163 ? 2.679 -8.944 13.822 1.00 96.12 163 GLY A O 1
ATOM 1214 N N . GLY A 1 164 ? 1.586 -9.996 15.483 1.00 96.94 164 GLY A N 1
ATOM 1215 C CA . GLY A 1 164 ? 1.769 -11.345 14.944 1.00 96.94 164 GLY A CA 1
ATOM 1216 C C . GLY A 1 164 ? 1.072 -11.546 13.597 1.00 96.94 164 GLY A C 1
ATOM 1217 O O . GLY A 1 164 ? 1.702 -12.003 12.647 1.00 96.94 164 GLY A O 1
ATOM 1218 N N . LEU A 1 165 ? -0.205 -11.156 13.487 1.00 96.50 165 LEU A N 1
ATOM 1219 C CA . LEU A 1 165 ? -0.957 -11.228 12.230 1.00 96.50 165 LEU A CA 1
ATOM 1220 C C . LEU A 1 165 ? -0.360 -10.314 11.161 1.00 96.50 165 LEU A C 1
ATOM 1222 O O . LEU A 1 165 ? -0.230 -10.734 10.017 1.00 96.50 165 LEU A O 1
ATOM 1226 N N . GLY A 1 166 ? 0.025 -9.089 11.529 1.00 96.38 166 GLY A N 1
ATOM 1227 C CA . GLY A 1 166 ? 0.671 -8.150 10.620 1.00 96.38 166 GLY A CA 1
ATOM 1228 C C . GLY A 1 166 ? 1.957 -8.731 10.044 1.00 96.38 166 GLY A C 1
ATOM 1229 O O . GLY A 1 166 ? 2.076 -8.844 8.829 1.00 96.38 166 GLY A O 1
ATOM 1230 N N . ALA A 1 167 ? 2.879 -9.183 10.898 1.00 96.50 167 ALA A N 1
ATOM 1231 C CA . ALA A 1 167 ? 4.138 -9.781 10.458 1.00 96.50 167 ALA A CA 1
ATOM 1232 C C . ALA A 1 167 ? 3.925 -11.034 9.594 1.00 96.50 167 ALA A C 1
ATOM 1234 O O . ALA A 1 167 ? 4.556 -11.162 8.547 1.00 96.50 167 ALA A O 1
ATOM 1235 N N . LEU A 1 168 ? 3.010 -11.926 9.990 1.00 97.56 168 LEU A N 1
ATOM 1236 C CA . LEU A 1 168 ? 2.674 -13.117 9.209 1.00 97.56 168 LEU A CA 1
ATOM 1237 C C . LEU A 1 168 ? 2.173 -12.738 7.811 1.00 97.56 168 LEU A C 1
ATOM 1239 O O . LEU A 1 168 ? 2.696 -13.239 6.820 1.00 97.56 168 LEU A O 1
ATOM 1243 N N . LEU A 1 169 ? 1.205 -11.820 7.724 1.00 97.06 169 LEU A N 1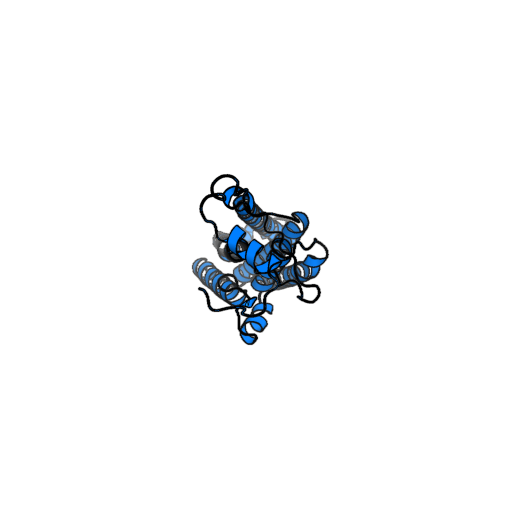
ATOM 1244 C CA . LEU A 1 169 ? 0.656 -11.365 6.449 1.00 97.06 169 LEU A CA 1
ATOM 1245 C C . LEU A 1 169 ? 1.729 -10.719 5.574 1.00 97.06 169 LEU A C 1
ATOM 1247 O O . LEU A 1 169 ? 1.835 -11.081 4.407 1.00 97.06 169 LEU A O 1
ATOM 1251 N N . VAL A 1 170 ? 2.550 -9.816 6.120 1.00 97.25 170 VAL A N 1
ATOM 1252 C CA . VAL A 1 170 ? 3.621 -9.170 5.347 1.00 97.25 170 VAL A CA 1
ATOM 1253 C C . VAL A 1 170 ? 4.587 -10.206 4.787 1.00 97.25 170 VAL A C 1
ATOM 1255 O O . VAL A 1 170 ? 4.860 -10.191 3.589 1.00 97.25 170 VAL A O 1
ATOM 1258 N N . LEU A 1 171 ? 5.080 -11.130 5.614 1.00 96.56 171 LEU A N 1
ATOM 1259 C CA . LEU A 1 171 ? 6.070 -12.118 5.186 1.00 96.56 171 LEU A CA 1
ATOM 1260 C C . LEU A 1 171 ? 5.492 -13.112 4.175 1.00 96.56 171 LEU A C 1
ATOM 1262 O O . LEU A 1 171 ? 6.130 -13.394 3.161 1.00 96.56 171 LEU A O 1
ATOM 1266 N N . THR A 1 172 ? 4.277 -13.614 4.409 1.00 95.56 172 THR A N 1
ATOM 1267 C CA . THR A 1 172 ? 3.616 -14.544 3.488 1.00 95.56 172 THR A CA 1
ATOM 1268 C C . THR A 1 172 ? 3.294 -13.869 2.158 1.00 95.56 172 THR A C 1
ATOM 1270 O O . THR A 1 172 ? 3.640 -14.405 1.106 1.00 95.56 172 THR A O 1
ATOM 1273 N N . LEU A 1 173 ? 2.691 -12.677 2.176 1.00 96.06 173 LEU A N 1
ATOM 1274 C CA . LEU A 1 173 ? 2.357 -11.955 0.949 1.00 96.06 173 LEU A CA 1
ATOM 1275 C C . LEU A 1 173 ? 3.611 -11.498 0.195 1.00 96.06 173 LEU A C 1
ATOM 1277 O O . LEU A 1 173 ? 3.621 -11.549 -1.028 1.00 96.06 173 LEU A O 1
ATOM 1281 N N . SER A 1 174 ? 4.688 -11.131 0.894 1.00 95.12 174 SER A N 1
ATOM 1282 C CA . SER A 1 174 ? 5.978 -10.797 0.272 1.00 95.12 174 SER A CA 1
ATOM 1283 C C . SER A 1 174 ? 6.626 -12.011 -0.393 1.00 95.12 174 SER A C 1
ATOM 1285 O O . SER A 1 174 ? 7.134 -11.909 -1.512 1.00 95.12 174 SER A O 1
ATOM 1287 N N . ALA A 1 175 ? 6.566 -13.178 0.255 1.00 92.56 175 ALA A N 1
ATOM 1288 C CA . ALA A 1 175 ? 7.082 -14.421 -0.308 1.00 92.56 175 ALA A CA 1
ATOM 1289 C C . ALA A 1 175 ? 6.307 -14.856 -1.562 1.00 92.56 175 ALA A C 1
ATOM 1291 O O . ALA A 1 175 ? 6.923 -15.248 -2.552 1.00 92.56 175 ALA A O 1
ATOM 1292 N N . LEU A 1 176 ? 4.972 -14.758 -1.541 1.00 92.12 176 LEU A N 1
ATOM 1293 C CA . LEU A 1 176 ? 4.125 -15.091 -2.694 1.00 92.12 176 LEU A CA 1
ATOM 1294 C C . LEU A 1 176 ? 4.191 -14.029 -3.800 1.00 92.12 176 LEU A C 1
ATOM 1296 O O . LEU A 1 176 ? 4.137 -14.369 -4.978 1.00 92.12 176 LEU A O 1
ATOM 1300 N N . GLY A 1 177 ? 4.307 -12.756 -3.423 1.00 88.94 177 GLY A N 1
ATOM 1301 C CA . GLY A 1 177 ? 4.308 -11.615 -4.336 1.00 88.94 177 GLY A CA 1
ATOM 1302 C C . GLY A 1 177 ? 5.622 -11.402 -5.083 1.00 88.94 177 GLY A C 1
ATOM 1303 O O . GLY A 1 177 ? 5.681 -10.584 -5.992 1.00 88.94 177 GLY A O 1
ATOM 1304 N N . GLY A 1 178 ? 6.672 -12.141 -4.725 1.00 89.56 178 GLY A N 1
ATOM 1305 C CA . GLY A 1 178 ? 7.963 -12.078 -5.403 1.00 89.56 178 GLY A CA 1
ATOM 1306 C C . GLY A 1 178 ? 8.910 -10.996 -4.886 1.00 89.56 178 GLY A C 1
ATOM 1307 O O . GLY A 1 178 ? 9.799 -10.558 -5.614 1.00 89.56 178 GLY A O 1
ATOM 1308 N N . ALA A 1 179 ? 8.751 -10.581 -3.623 1.00 90.56 179 ALA A N 1
ATOM 1309 C CA . ALA A 1 179 ? 9.680 -9.652 -2.977 1.00 90.56 179 ALA A CA 1
ATOM 1310 C C . ALA A 1 179 ? 11.068 -10.284 -2.774 1.00 90.56 179 ALA A C 1
ATOM 1312 O O . ALA A 1 179 ? 12.079 -9.622 -2.980 1.00 90.56 179 ALA A O 1
ATOM 1313 N N . PHE A 1 180 ? 11.111 -11.569 -2.396 1.00 88.56 180 PHE A N 1
ATOM 1314 C CA . PHE A 1 180 ? 12.361 -12.307 -2.155 1.00 88.56 180 PHE A CA 1
ATOM 1315 C C . PHE A 1 180 ? 12.879 -13.038 -3.392 1.00 88.56 180 PHE A C 1
ATOM 1317 O O . PHE A 1 180 ? 14.082 -13.184 -3.579 1.00 88.56 180 PHE A O 1
ATOM 1324 N N . VAL A 1 181 ? 11.960 -13.542 -4.217 1.00 87.12 181 VAL A N 1
ATOM 1325 C CA . VAL A 1 181 ? 12.273 -14.328 -5.411 1.00 87.12 181 VAL A CA 1
ATOM 1326 C C . VAL A 1 181 ? 11.608 -13.642 -6.598 1.00 87.12 181 VAL A C 1
ATOM 1328 O O . VAL A 1 181 ? 10.399 -13.437 -6.549 1.00 87.12 181 VAL A O 1
ATOM 1331 N N . PRO A 1 182 ? 12.335 -13.302 -7.668 1.00 86.31 182 PRO A N 1
ATOM 1332 C CA . PRO A 1 182 ? 11.725 -12.656 -8.819 1.00 86.31 182 PRO A CA 1
ATOM 1333 C C . PRO A 1 182 ? 10.625 -13.505 -9.459 1.00 86.31 182 PRO A C 1
ATOM 1335 O O . PRO A 1 182 ? 10.774 -14.714 -9.649 1.00 86.31 182 PRO A O 1
ATOM 1338 N N . SER A 1 183 ? 9.528 -12.869 -9.864 1.00 82.31 183 SER A N 1
ATOM 1339 C CA . SER A 1 183 ? 8.392 -13.555 -10.493 1.00 82.31 183 SER A CA 1
ATOM 1340 C C . SER A 1 183 ? 8.788 -14.294 -11.781 1.00 82.31 183 SER A C 1
ATOM 1342 O O . SER A 1 183 ? 8.239 -15.362 -12.072 1.00 82.31 183 SER A O 1
ATOM 1344 N N . PHE A 1 184 ? 9.783 -13.787 -12.519 1.00 81.44 184 PHE A N 1
ATOM 1345 C CA . PHE A 1 184 ? 10.275 -14.386 -13.763 1.00 81.44 184 PHE A CA 1
ATOM 1346 C C . PHE A 1 184 ? 11.018 -15.719 -13.565 1.00 81.44 184 PHE A C 1
ATOM 1348 O O . PHE A 1 184 ? 11.008 -16.539 -14.480 1.00 81.44 184 PHE A O 1
ATOM 1355 N N . VAL A 1 185 ? 11.574 -15.991 -12.375 1.00 85.56 185 VAL A N 1
ATOM 1356 C CA . VAL A 1 185 ? 12.197 -17.294 -12.048 1.00 85.56 185 VAL A CA 1
ATOM 1357 C C . VAL A 1 185 ? 11.245 -18.265 -11.340 1.00 85.56 185 VAL A C 1
ATOM 1359 O O . VAL A 1 185 ? 11.594 -19.421 -11.110 1.00 85.56 185 VAL A O 1
ATOM 1362 N N . MET A 1 186 ? 10.038 -17.822 -10.971 1.00 85.81 186 MET A N 1
ATOM 1363 C CA . MET A 1 186 ? 9.058 -18.684 -10.309 1.00 85.81 186 MET A CA 1
ATOM 1364 C C . MET A 1 186 ? 8.400 -19.677 -11.284 1.00 85.81 186 MET A C 1
ATOM 1366 O O . MET A 1 186 ? 8.052 -19.281 -12.399 1.00 85.81 186 MET A O 1
ATOM 1370 N N . PRO A 1 187 ? 8.114 -20.920 -10.840 1.00 89.69 187 PRO A N 1
ATOM 1371 C CA . PRO A 1 187 ? 7.218 -21.835 -11.547 1.00 89.69 187 PRO A CA 1
ATOM 1372 C C . PRO A 1 187 ? 5.831 -21.221 -11.765 1.00 89.69 187 PRO A C 1
ATOM 1374 O O . PRO A 1 187 ? 5.347 -20.459 -10.922 1.00 89.69 187 PRO A O 1
ATOM 1377 N N . GLU A 1 188 ? 5.152 -21.616 -12.844 1.00 88.31 188 GLU A N 1
ATOM 1378 C CA . GLU A 1 188 ? 3.860 -21.043 -13.254 1.00 88.31 188 GLU A CA 1
ATOM 1379 C C . GLU A 1 188 ? 2.800 -21.080 -12.149 1.00 88.31 188 GLU A C 1
ATOM 1381 O O . GLU A 1 188 ? 2.136 -20.075 -11.905 1.00 88.31 188 GLU A O 1
ATOM 1386 N N . ALA A 1 189 ? 2.702 -22.190 -11.410 1.00 87.44 189 ALA A N 1
ATOM 1387 C CA . ALA A 1 189 ? 1.757 -22.327 -10.302 1.00 87.44 189 ALA A CA 1
ATOM 1388 C C . ALA A 1 189 ? 1.975 -21.266 -9.205 1.00 87.44 189 ALA A C 1
ATOM 1390 O O . ALA A 1 189 ? 1.020 -20.661 -8.723 1.00 87.44 189 ALA A O 1
ATOM 1391 N N . LYS A 1 190 ? 3.234 -20.985 -8.836 1.00 85.06 190 LYS A N 1
ATOM 1392 C CA . LYS A 1 190 ? 3.555 -19.959 -7.828 1.00 85.06 190 LYS A CA 1
ATOM 1393 C C . LYS A 1 190 ? 3.297 -18.555 -8.364 1.00 85.06 190 LYS A C 1
ATOM 1395 O O . LYS A 1 190 ? 2.738 -17.729 -7.651 1.00 85.06 190 LYS A O 1
ATOM 1400 N N . ARG A 1 191 ? 3.637 -18.304 -9.632 1.00 86.88 191 ARG A N 1
ATOM 1401 C CA . ARG A 1 191 ? 3.359 -17.025 -10.299 1.00 86.88 191 ARG A CA 1
ATOM 1402 C C . ARG A 1 191 ? 1.855 -16.747 -10.374 1.00 86.88 191 ARG A C 1
ATOM 1404 O O . ARG A 1 191 ? 1.437 -15.618 -10.143 1.00 86.88 191 ARG A O 1
ATOM 1411 N N . ALA A 1 192 ? 1.044 -17.768 -10.653 1.00 88.88 192 ALA A N 1
ATOM 1412 C CA . ALA A 1 192 ? -0.412 -17.662 -10.665 1.00 88.88 192 ALA A CA 1
ATOM 1413 C C . ALA A 1 192 ? -0.972 -17.337 -9.272 1.00 88.88 192 ALA A C 1
ATOM 1415 O O . ALA A 1 192 ? -1.801 -16.440 -9.151 1.00 88.88 192 ALA A O 1
ATOM 1416 N N . LEU A 1 193 ? -0.471 -17.994 -8.219 1.00 89.00 193 LEU A N 1
ATOM 1417 C CA . LEU A 1 193 ? -0.841 -17.675 -6.835 1.00 89.00 193 LEU A CA 1
ATOM 1418 C C . LEU A 1 193 ? -0.435 -16.249 -6.435 1.00 89.00 193 LEU A C 1
ATOM 1420 O O . LEU A 1 193 ? -1.193 -15.564 -5.753 1.00 89.00 193 LEU A O 1
ATOM 1424 N N . GLY A 1 194 ? 0.725 -15.776 -6.898 1.00 88.19 194 GLY A N 1
ATOM 1425 C CA . GLY A 1 194 ? 1.198 -14.415 -6.646 1.00 88.19 194 GLY A CA 1
ATOM 1426 C C . GLY A 1 194 ? 0.212 -13.342 -7.115 1.00 88.19 194 GLY A C 1
ATOM 1427 O O . GLY A 1 194 ? 0.027 -12.349 -6.413 1.00 88.19 194 GLY A O 1
ATOM 1428 N N . LYS A 1 195 ? -0.505 -13.571 -8.226 1.00 90.88 195 LYS A N 1
ATOM 1429 C CA . LYS A 1 195 ? -1.509 -12.631 -8.769 1.00 90.88 195 LYS A CA 1
ATOM 1430 C C . LYS A 1 195 ? -2.695 -12.373 -7.832 1.00 90.88 195 LYS A C 1
ATOM 1432 O O . LYS A 1 195 ? -3.393 -11.382 -8.013 1.00 90.88 195 LYS A O 1
ATOM 1437 N N . PHE A 1 196 ? -2.912 -13.211 -6.819 1.00 92.94 196 PHE A N 1
ATOM 1438 C CA . PHE A 1 196 ? -3.922 -12.978 -5.780 1.00 92.94 196 PHE A CA 1
ATOM 1439 C C . PHE A 1 196 ? -3.416 -12.099 -4.630 1.00 92.94 196 PHE A C 1
ATOM 1441 O O . PHE A 1 196 ? -4.112 -11.916 -3.635 1.00 92.94 196 PHE A O 1
ATOM 1448 N N . THR A 1 197 ? -2.199 -11.562 -4.736 1.00 95.56 197 THR A N 1
ATOM 1449 C CA . THR A 1 197 ? -1.597 -10.720 -3.705 1.00 95.56 197 THR A CA 1
ATOM 1450 C C . THR A 1 197 ? -1.394 -9.300 -4.222 1.00 95.56 197 THR A C 1
ATOM 1452 O O . THR A 1 197 ? -0.929 -9.124 -5.350 1.00 95.56 197 THR A O 1
ATOM 1455 N N . PRO A 1 198 ? -1.625 -8.265 -3.394 1.00 96.62 198 PRO A N 1
ATOM 1456 C CA . PRO A 1 198 ? -1.287 -6.897 -3.780 1.00 96.62 198 PRO A CA 1
ATOM 1457 C C . PRO A 1 198 ? 0.231 -6.714 -3.953 1.00 96.62 198 PRO A C 1
ATOM 1459 O O . PRO A 1 198 ? 0.671 -5.826 -4.669 1.00 96.62 198 PRO A O 1
ATOM 1462 N N . HIS A 1 199 ? 1.053 -7.572 -3.337 1.00 96.44 199 HIS A N 1
ATOM 1463 C CA . HIS A 1 199 ? 2.510 -7.477 -3.433 1.00 96.44 199 HIS A CA 1
ATOM 1464 C C . HIS A 1 199 ? 3.005 -7.759 -4.855 1.00 96.44 199 HIS A C 1
ATOM 1466 O O . HIS A 1 199 ? 3.848 -7.014 -5.348 1.00 96.44 199 HIS A O 1
ATOM 1472 N N . ALA A 1 200 ? 2.454 -8.777 -5.529 1.00 95.50 200 ALA A N 1
ATOM 1473 C CA . ALA A 1 200 ? 2.826 -9.083 -6.910 1.00 95.50 200 ALA A CA 1
ATOM 1474 C C . ALA A 1 200 ? 2.535 -7.914 -7.856 1.00 95.50 200 ALA A C 1
ATOM 1476 O O . ALA A 1 200 ? 3.403 -7.536 -8.636 1.00 95.50 200 ALA A O 1
ATOM 1477 N N . TRP A 1 201 ? 1.348 -7.310 -7.744 1.00 96.62 201 TRP A N 1
ATOM 1478 C CA . TRP A 1 201 ? 0.946 -6.179 -8.584 1.00 96.62 201 TRP A CA 1
ATOM 1479 C C . TRP A 1 201 ? 1.769 -4.919 -8.306 1.00 96.62 201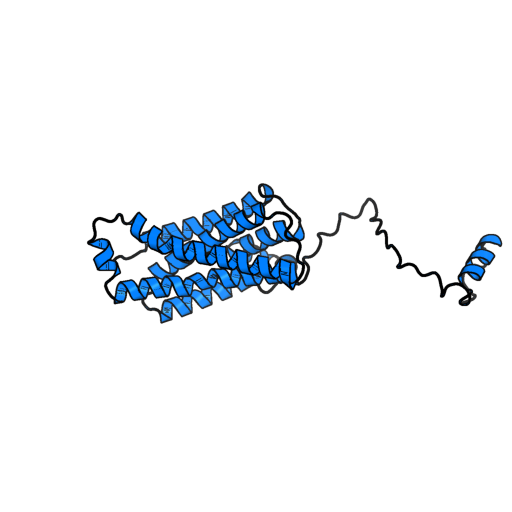 TRP A C 1
ATOM 1481 O O . TRP A 1 201 ? 2.144 -4.223 -9.243 1.00 96.62 201 TRP A O 1
ATOM 1491 N N . ALA A 1 202 ? 2.124 -4.651 -7.045 1.00 97.19 202 ALA A N 1
ATOM 1492 C CA . ALA A 1 202 ? 3.007 -3.535 -6.702 1.00 97.19 202 ALA A CA 1
ATOM 1493 C C . ALA A 1 202 ? 4.425 -3.719 -7.245 1.00 97.19 202 ALA A C 1
ATOM 1495 O O . ALA A 1 202 ? 4.985 -2.793 -7.828 1.00 97.19 202 ALA A O 1
ATOM 1496 N N . ILE A 1 203 ? 5.004 -4.909 -7.075 1.00 95.44 203 ILE A N 1
ATOM 1497 C CA . ILE A 1 203 ? 6.353 -5.200 -7.571 1.00 95.44 203 ILE A CA 1
ATOM 1498 C C . ILE A 1 203 ? 6.371 -5.152 -9.098 1.00 95.44 203 ILE A C 1
ATOM 1500 O O . ILE A 1 203 ? 7.266 -4.527 -9.660 1.00 95.44 203 ILE A O 1
ATOM 1504 N N . GLN A 1 204 ? 5.369 -5.739 -9.758 1.00 94.06 204 GLN A N 1
ATOM 1505 C CA . GLN A 1 204 ? 5.226 -5.667 -11.209 1.00 94.06 204 GLN A CA 1
ATOM 1506 C C . GLN A 1 204 ? 5.113 -4.214 -11.684 1.00 94.06 204 GLN A C 1
ATOM 1508 O O . GLN A 1 204 ? 5.919 -3.805 -12.511 1.00 94.06 204 GLN A O 1
ATOM 1513 N N . GLY A 1 205 ? 4.224 -3.408 -11.093 1.00 94.62 205 GLY A N 1
ATOM 1514 C CA . GLY A 1 205 ? 4.053 -2.004 -11.479 1.00 94.62 205 GLY A CA 1
ATOM 1515 C C . GLY A 1 205 ? 5.322 -1.170 -11.295 1.00 94.62 205 GLY A C 1
ATOM 1516 O O . GLY A 1 205 ? 5.666 -0.360 -12.151 1.00 94.62 205 GLY A O 1
ATOM 1517 N N . PHE A 1 206 ? 6.086 -1.393 -10.222 1.00 94.94 206 PHE A N 1
ATOM 1518 C CA . PHE A 1 206 ? 7.387 -0.739 -10.080 1.00 94.94 206 PHE A CA 1
ATOM 1519 C C . PHE A 1 206 ? 8.403 -1.225 -11.118 1.00 94.94 206 PHE A C 1
ATOM 1521 O O . PHE A 1 206 ? 9.138 -0.408 -11.661 1.00 94.94 206 PHE A O 1
ATOM 1528 N N . GLN A 1 207 ? 8.451 -2.520 -11.427 1.00 92.25 207 GLN A N 1
ATOM 1529 C CA . GLN A 1 207 ? 9.353 -3.056 -12.453 1.00 92.25 207 GLN A CA 1
ATOM 1530 C C . GLN A 1 207 ? 9.002 -2.557 -13.857 1.00 92.25 207 GLN A C 1
ATOM 1532 O O . GLN A 1 207 ? 9.899 -2.230 -14.630 1.00 92.25 207 GLN A O 1
ATOM 1537 N N . ASP A 1 208 ? 7.718 -2.432 -14.172 1.00 91.38 208 ASP A N 1
ATOM 1538 C CA . ASP A 1 208 ? 7.225 -1.855 -15.422 1.00 91.38 208 ASP A CA 1
ATOM 1539 C C . ASP A 1 208 ? 7.713 -0.415 -15.603 1.00 91.38 208 ASP A C 1
ATOM 1541 O O . ASP A 1 208 ? 8.195 -0.031 -16.669 1.00 91.38 208 ASP A O 1
ATOM 1545 N N . VAL A 1 209 ? 7.700 0.369 -14.530 1.00 92.44 209 VAL A N 1
ATOM 1546 C CA . VAL A 1 209 ? 8.169 1.754 -14.580 1.00 92.44 209 VAL A CA 1
ATOM 1547 C C . VAL A 1 209 ? 9.701 1.859 -14.584 1.00 92.44 209 VAL A C 1
ATOM 1549 O O . VAL A 1 209 ? 10.254 2.676 -15.318 1.00 92.44 209 VAL A O 1
ATOM 1552 N N . LEU A 1 210 ? 10.399 1.053 -13.778 1.00 90.88 210 LEU A N 1
ATOM 1553 C CA . LEU A 1 210 ? 11.851 1.168 -13.564 1.00 90.88 210 LEU A CA 1
ATOM 1554 C C . LEU A 1 210 ? 12.692 0.462 -14.628 1.00 90.88 210 LEU A C 1
ATOM 1556 O O . LEU A 1 210 ? 13.777 0.932 -14.951 1.00 90.88 210 LEU A O 1
ATOM 1560 N N . VAL A 1 211 ? 12.223 -0.685 -15.121 1.00 88.06 211 VAL A N 1
ATOM 1561 C CA . VAL A 1 211 ? 12.966 -1.543 -16.058 1.00 88.06 211 VAL A CA 1
ATOM 1562 C C . VAL A 1 211 ? 12.464 -1.322 -17.475 1.00 88.06 211 VAL A C 1
ATOM 1564 O O . VAL A 1 211 ? 13.253 -1.139 -18.392 1.00 88.06 211 VAL A O 1
ATOM 1567 N N . ARG A 1 212 ? 11.139 -1.304 -17.661 1.00 85.50 212 ARG A N 1
ATOM 1568 C CA . ARG A 1 212 ? 10.534 -1.163 -18.994 1.00 85.50 212 ARG A CA 1
ATOM 1569 C C . ARG A 1 212 ? 10.328 0.297 -19.408 1.00 85.50 212 ARG A C 1
ATOM 1571 O O . ARG A 1 212 ? 9.953 0.550 -20.548 1.00 85.50 212 ARG A O 1
ATOM 1578 N N . GLY A 1 213 ? 10.578 1.251 -18.505 1.00 85.50 213 GLY A N 1
ATOM 1579 C CA . GLY A 1 213 ? 10.436 2.683 -18.777 1.00 85.50 213 GLY A CA 1
ATOM 1580 C C . GLY A 1 213 ? 9.003 3.091 -19.121 1.00 85.50 213 GLY A C 1
ATOM 1581 O O . GLY A 1 213 ? 8.803 4.077 -19.832 1.00 85.50 213 GLY A O 1
ATOM 1582 N N . LEU A 1 214 ? 8.011 2.327 -18.653 1.00 88.56 214 LEU A N 1
ATOM 1583 C CA . LEU A 1 214 ? 6.611 2.522 -19.013 1.00 88.56 214 LEU A CA 1
ATOM 1584 C C . LEU A 1 214 ? 6.017 3.772 -18.359 1.00 88.56 214 LEU A C 1
ATOM 1586 O O . LEU A 1 214 ? 6.445 4.213 -17.284 1.00 88.56 214 LEU A O 1
ATOM 1590 N N . GLY A 1 215 ? 5.054 4.377 -19.055 1.00 89.62 215 GLY A N 1
ATOM 1591 C CA . GLY A 1 215 ? 4.423 5.623 -18.644 1.00 89.62 215 GLY A CA 1
ATOM 1592 C C . GLY A 1 215 ? 3.263 5.409 -17.664 1.00 89.62 215 GLY A C 1
ATOM 1593 O O . GLY A 1 215 ? 2.889 4.280 -17.349 1.00 89.62 215 GLY A O 1
ATOM 1594 N N . PRO A 1 216 ? 2.627 6.497 -17.193 1.00 87.88 216 PRO A N 1
ATOM 1595 C CA . PRO A 1 216 ? 1.500 6.404 -16.263 1.00 87.88 216 PRO A CA 1
ATOM 1596 C C . PRO A 1 216 ? 0.297 5.641 -16.820 1.00 87.88 216 PRO A C 1
ATOM 1598 O O . PRO A 1 216 ? -0.404 4.996 -16.052 1.00 87.88 216 PRO A O 1
ATOM 1601 N N . LEU A 1 217 ? 0.057 5.719 -18.135 1.00 90.25 217 LEU A N 1
ATOM 1602 C CA . LEU A 1 217 ? -1.059 5.030 -18.789 1.00 90.25 217 LEU A CA 1
ATOM 1603 C C . LEU A 1 217 ? -0.885 3.512 -18.778 1.00 90.25 217 LEU A C 1
ATOM 1605 O O . LEU A 1 217 ? -1.862 2.793 -18.599 1.00 90.25 217 LEU A O 1
ATOM 1609 N N . ASP A 1 218 ? 0.350 3.040 -18.921 1.00 88.44 218 ASP A N 1
ATOM 1610 C CA . ASP A 1 218 ? 0.661 1.614 -18.904 1.00 88.44 218 ASP A CA 1
ATOM 1611 C C . ASP A 1 218 ? 0.533 1.046 -17.485 1.00 88.44 218 ASP A C 1
ATOM 1613 O O . ASP A 1 218 ? -0.004 -0.039 -17.306 1.00 88.44 218 ASP A O 1
ATOM 1617 N N . ALA A 1 219 ? 0.919 1.827 -16.467 1.00 91.19 219 ALA A N 1
ATOM 1618 C CA . ALA A 1 219 ? 0.823 1.448 -15.055 1.00 91.19 219 ALA A CA 1
ATOM 1619 C C . ALA A 1 219 ? -0.608 1.508 -14.474 1.00 91.19 219 ALA A C 1
ATOM 1621 O O . ALA A 1 219 ? -0.810 1.230 -13.286 1.00 91.19 219 ALA A O 1
ATOM 1622 N N . LEU A 1 220 ? -1.614 1.904 -15.267 1.00 93.00 220 LEU A N 1
ATOM 1623 C CA . LEU A 1 220 ? -3.002 2.018 -14.804 1.00 93.00 220 LEU A CA 1
ATOM 1624 C C . LEU A 1 220 ? -3.604 0.670 -14.419 1.00 93.00 220 LEU A C 1
ATOM 1626 O O . LEU A 1 220 ? -4.450 0.632 -13.526 1.00 93.00 220 LEU A O 1
ATOM 1630 N N . LEU A 1 221 ? -3.203 -0.418 -15.076 1.00 94.81 221 LEU A N 1
ATOM 1631 C CA . LEU A 1 221 ? -3.743 -1.740 -14.776 1.00 94.81 221 LEU A CA 1
ATOM 1632 C C . LEU A 1 221 ? -3.289 -2.197 -13.386 1.00 94.81 221 LEU A C 1
ATOM 1634 O O . LEU A 1 221 ? -4.119 -2.518 -12.536 1.00 94.81 221 LEU A O 1
ATOM 1638 N N . GLU A 1 222 ? -1.983 -2.166 -13.134 1.00 94.81 222 GLU A N 1
ATOM 1639 C CA . GLU A 1 222 ? -1.372 -2.543 -11.862 1.00 94.81 222 GLU A CA 1
ATOM 1640 C C . GLU A 1 222 ? -1.876 -1.636 -10.736 1.00 94.81 222 GLU A C 1
ATOM 1642 O O . GLU A 1 222 ? -2.295 -2.122 -9.682 1.00 94.81 222 GLU A O 1
ATOM 1647 N N . ALA A 1 223 ? -1.906 -0.320 -10.971 1.00 96.31 223 ALA A N 1
ATOM 1648 C CA . ALA A 1 223 ? -2.429 0.647 -10.013 1.00 96.31 223 ALA A CA 1
ATOM 1649 C C . ALA A 1 223 ? -3.934 0.460 -9.761 1.00 96.31 223 ALA A C 1
ATOM 1651 O O . ALA A 1 223 ? -4.382 0.556 -8.620 1.00 96.31 223 ALA A O 1
ATOM 1652 N N . GLY A 1 224 ? -4.719 0.154 -10.794 1.00 97.31 224 GLY A N 1
ATOM 1653 C CA . GLY A 1 224 ? -6.152 -0.108 -10.685 1.00 97.31 224 GLY A CA 1
ATOM 1654 C C . GLY A 1 224 ? -6.452 -1.360 -9.863 1.00 97.31 224 GLY A C 1
ATOM 1655 O O . GLY A 1 224 ? -7.315 -1.329 -8.987 1.00 97.31 224 GLY A O 1
ATOM 1656 N N . ILE A 1 225 ? -5.696 -2.439 -10.075 1.00 97.38 225 ILE A N 1
ATOM 1657 C CA . ILE A 1 225 ? -5.836 -3.682 -9.305 1.00 97.38 225 ILE A CA 1
ATOM 1658 C C . ILE A 1 225 ? -5.402 -3.476 -7.848 1.00 97.38 225 ILE A C 1
ATOM 1660 O O . ILE A 1 225 ? -6.085 -3.921 -6.927 1.00 97.38 225 ILE A O 1
ATOM 1664 N N . LEU A 1 226 ? -4.308 -2.751 -7.609 1.00 97.38 226 LEU A N 1
ATOM 1665 C CA . LEU A 1 226 ? -3.890 -2.365 -6.258 1.00 97.38 226 LEU A CA 1
ATOM 1666 C C . LEU A 1 226 ? -4.941 -1.515 -5.546 1.00 97.38 226 LEU A C 1
ATOM 1668 O O . LEU A 1 226 ? -5.232 -1.742 -4.370 1.00 97.38 226 LEU A O 1
ATOM 1672 N N . ALA A 1 227 ? -5.524 -0.553 -6.260 1.00 97.69 227 ALA A N 1
ATOM 1673 C CA . ALA A 1 227 ? -6.595 0.269 -5.731 1.00 97.69 227 ALA A CA 1
ATOM 1674 C C . ALA A 1 227 ? -7.830 -0.578 -5.402 1.00 97.69 227 ALA A C 1
ATOM 1676 O O . ALA A 1 227 ? -8.413 -0.382 -4.338 1.00 97.69 227 ALA A O 1
ATOM 1677 N N . ALA A 1 228 ? -8.182 -1.557 -6.244 1.00 98.00 228 ALA A N 1
ATOM 1678 C CA . ALA A 1 228 ? -9.262 -2.502 -5.969 1.00 98.00 228 ALA A CA 1
ATOM 1679 C C . ALA A 1 228 ? -9.008 -3.286 -4.672 1.00 98.00 228 ALA A C 1
ATOM 1681 O O . ALA A 1 228 ? -9.843 -3.233 -3.772 1.00 98.00 228 ALA A O 1
ATOM 1682 N N . PHE A 1 229 ? -7.822 -3.882 -4.501 1.00 97.94 229 PHE A N 1
ATOM 1683 C CA . PHE A 1 229 ? -7.443 -4.538 -3.242 1.00 97.94 229 PHE A CA 1
ATOM 1684 C C . PHE A 1 229 ? -7.560 -3.598 -2.037 1.00 97.94 229 PHE A C 1
ATOM 1686 O O . PHE A 1 229 ? -8.112 -3.966 -1.001 1.00 97.94 229 PHE A O 1
ATOM 1693 N N . GLY A 1 230 ? -7.050 -2.370 -2.152 1.00 97.12 230 GLY A N 1
ATOM 1694 C CA . GLY A 1 230 ? -7.118 -1.396 -1.068 1.00 97.12 230 GLY A CA 1
ATOM 1695 C C . GLY A 1 230 ? -8.541 -0.996 -0.700 1.00 97.12 230 GLY A C 1
ATOM 1696 O O . GLY A 1 230 ? -8.863 -0.939 0.487 1.00 97.12 230 GLY A O 1
ATOM 1697 N N . LEU A 1 231 ? -9.404 -0.779 -1.692 1.00 97.00 231 LEU A N 1
ATOM 1698 C CA . LEU A 1 231 ? -10.817 -0.478 -1.479 1.00 97.00 231 LEU A CA 1
ATOM 1699 C C . LEU A 1 231 ? -11.569 -1.668 -0.886 1.00 97.00 231 LEU A C 1
ATOM 1701 O O . LEU A 1 231 ? -12.363 -1.467 0.027 1.00 97.00 231 LEU A O 1
ATOM 1705 N N . GLU A 1 232 ? -11.296 -2.890 -1.340 1.00 97.00 232 GLU A N 1
ATOM 1706 C CA . GLU A 1 232 ? -11.863 -4.112 -0.771 1.00 97.00 232 GLU A CA 1
ATOM 1707 C C . GLU A 1 232 ? -11.471 -4.251 0.702 1.00 97.00 232 GLU A C 1
ATOM 1709 O O . GLU A 1 232 ? -12.342 -4.322 1.571 1.00 97.00 232 GLU A O 1
ATOM 1714 N N . PHE A 1 233 ? -10.175 -4.208 1.020 1.00 96.44 233 PHE A N 1
ATOM 1715 C CA . PHE A 1 233 ? -9.710 -4.322 2.402 1.00 96.44 233 PHE A CA 1
ATOM 1716 C C . PHE A 1 233 ? -10.248 -3.203 3.288 1.00 96.44 233 PHE A C 1
ATOM 1718 O O . PHE A 1 233 ? -10.632 -3.455 4.430 1.00 96.44 233 PHE A O 1
ATOM 1725 N N . LEU A 1 234 ? -10.313 -1.978 2.766 1.00 95.00 234 LEU A N 1
ATOM 1726 C CA . LEU A 1 234 ? -10.862 -0.846 3.492 1.00 95.00 234 LEU A CA 1
ATOM 1727 C C . LEU A 1 234 ? -12.368 -1.009 3.731 1.00 95.00 234 LEU A C 1
ATOM 1729 O O . LEU A 1 234 ? -12.821 -0.808 4.856 1.00 95.00 234 LEU A O 1
ATOM 1733 N N . ALA A 1 235 ? -13.138 -1.403 2.717 1.00 94.50 235 ALA A N 1
ATOM 1734 C CA . ALA A 1 235 ? -14.576 -1.624 2.828 1.00 94.50 235 ALA A CA 1
ATOM 1735 C C . ALA A 1 235 ? -14.888 -2.745 3.826 1.00 94.50 235 ALA A C 1
ATOM 1737 O O . ALA A 1 235 ? -15.679 -2.540 4.749 1.00 94.50 235 ALA A O 1
ATOM 1738 N N . PHE A 1 236 ? -14.209 -3.890 3.714 1.00 94.88 236 PHE A N 1
ATOM 1739 C CA . PHE A 1 236 ? -14.341 -4.992 4.668 1.00 94.88 236 PHE A CA 1
ATOM 1740 C C . PHE A 1 236 ? -13.881 -4.591 6.071 1.00 94.88 236 PHE A C 1
ATOM 1742 O O . PHE A 1 236 ? -14.548 -4.917 7.053 1.00 94.88 236 PHE A O 1
ATOM 1749 N N . GLY A 1 237 ? -12.776 -3.853 6.177 1.00 92.00 237 GLY A N 1
ATOM 1750 C CA . GLY A 1 237 ? -12.237 -3.377 7.445 1.00 92.00 237 GLY A CA 1
ATOM 1751 C C . GLY A 1 237 ? -13.181 -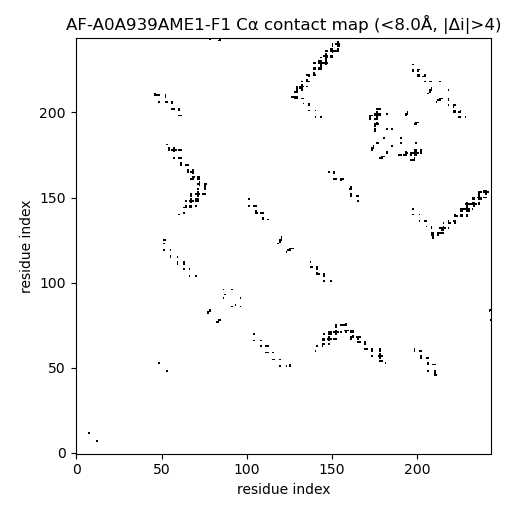2.413 8.154 1.00 92.00 237 GLY A C 1
ATOM 1752 O O . GLY A 1 237 ? -13.391 -2.554 9.354 1.00 92.00 237 GLY A O 1
ATOM 1753 N N . VAL A 1 238 ? -13.796 -1.478 7.426 1.00 91.19 238 VAL A N 1
ATOM 1754 C CA . VAL A 1 238 ? -14.802 -0.545 7.959 1.00 91.19 238 VAL A CA 1
ATOM 1755 C C . VAL A 1 238 ? -16.100 -1.268 8.308 1.00 91.19 238 VAL A C 1
ATOM 1757 O O . VAL A 1 238 ? -16.673 -0.996 9.361 1.00 91.19 238 VAL A O 1
ATOM 1760 N N . TRP A 1 239 ? -16.545 -2.216 7.481 1.00 89.19 239 TRP A N 1
ATOM 1761 C CA . TRP A 1 239 ? -17.744 -3.015 7.744 1.00 89.19 239 TRP A CA 1
ATOM 1762 C C . TRP A 1 239 ? -17.609 -3.876 9.008 1.00 89.19 239 TRP A C 1
ATOM 1764 O O . TRP A 1 239 ? -18.521 -3.920 9.830 1.00 89.19 239 TRP A O 1
ATOM 1774 N N . GLN A 1 240 ? -16.446 -4.500 9.210 1.00 87.25 240 GLN A N 1
ATOM 1775 C CA . GLN A 1 240 ? -16.123 -5.267 10.418 1.00 87.25 240 GLN A CA 1
ATOM 1776 C C . GLN A 1 240 ? -15.727 -4.387 11.609 1.00 87.25 240 GLN A C 1
ATOM 1778 O O . GLN A 1 240 ? -15.521 -4.897 12.713 1.00 87.25 240 GLN A O 1
ATOM 1783 N N . PHE A 1 241 ? -15.568 -3.075 11.419 1.00 79.62 241 PHE A N 1
ATOM 1784 C CA . PHE A 1 241 ? -15.027 -2.213 12.454 1.00 79.62 241 PHE A CA 1
ATOM 1785 C C . PHE A 1 241 ? -16.002 -2.083 13.622 1.00 79.62 241 PHE A C 1
ATOM 1787 O O . PHE A 1 241 ? -16.965 -1.317 13.599 1.00 79.62 241 PHE A O 1
ATOM 1794 N N . ARG A 1 242 ? -15.709 -2.816 14.695 1.00 69.62 242 ARG A N 1
ATOM 1795 C CA . ARG A 1 242 ? -16.443 -2.708 15.951 1.00 69.62 242 ARG A CA 1
ATOM 1796 C C . ARG A 1 242 ? -16.013 -1.447 16.681 1.00 69.62 242 ARG A C 1
ATOM 1798 O O . ARG A 1 242 ? -14.825 -1.192 16.901 1.00 69.62 242 ARG A O 1
ATOM 1805 N N . TYR A 1 243 ? -17.006 -0.654 17.042 1.00 65.44 243 TYR A N 1
ATOM 1806 C CA . TYR A 1 243 ? -16.834 0.635 17.697 1.00 65.44 243 TYR A CA 1
ATOM 1807 C C . TYR A 1 243 ? -17.029 0.558 19.227 1.00 65.44 243 TYR A C 1
ATOM 1809 O O . TYR A 1 243 ? -17.294 1.589 19.856 1.00 65.44 243 TYR A O 1
ATOM 1817 N N . ASP A 1 244 ? -16.963 -0.653 19.782 1.00 55.91 244 ASP A N 1
ATOM 1818 C CA . ASP A 1 244 ? -17.287 -0.995 21.175 1.00 55.91 244 ASP A CA 1
ATOM 1819 C C . ASP A 1 244 ? -16.251 -0.463 22.188 1.00 55.91 244 ASP A C 1
ATOM 1821 O O . ASP A 1 244 ? -15.041 -0.435 21.859 1.00 55.91 244 ASP A O 1
#

Solvent-accessible surface area (backbone atoms only — not comparable to full-atom values): 13185 Å² total; per-residue (Å²): 140,90,83,82,70,97,81,63,57,74,70,59,53,54,52,54,54,64,71,64,53,85,85,79,68,86,85,74,76,64,79,80,80,79,75,81,77,78,61,97,85,60,77,77,70,77,76,72,66,51,74,62,62,46,42,51,45,16,51,46,53,40,58,43,35,52,47,17,24,58,50,12,26,50,50,43,50,32,45,75,70,46,50,52,56,52,55,64,73,42,102,54,57,71,65,56,58,52,46,68,56,46,51,60,56,32,51,51,34,42,50,51,50,51,51,53,54,48,47,38,37,71,77,68,64,46,71,75,77,36,60,70,24,50,49,47,39,42,52,14,45,23,39,27,30,46,11,44,11,40,28,48,35,34,71,40,89,44,49,68,52,18,38,52,52,28,50,50,50,32,54,52,38,24,59,48,18,25,33,83,48,58,60,89,80,44,57,68,72,53,44,57,58,10,70,81,29,64,44,22,37,50,36,48,35,46,36,40,24,59,66,70,60,33,48,52,78,69,38,43,60,34,22,49,52,24,36,47,53,7,50,49,28,32,52,53,10,60,73,54,46,74,82,116

Sequence (244 aa):
MQQFAPNAPPQLRAQILAAADPSGAAEQASPLNVRRVSPPNVRVREELPDTYQQNIPGYTVMGVFFIITVMAGSVIRERRRGTMRRLRAAPIGRGSIVAGKLVPYFLVTLLQVAIMFAVARLAFGMDLVNVPALALVAVALALAATGLGMLVAAVARTETQAGGLGALLVLTLSALGGAFVPSFVMPEAKRALGKFTPHAWAIQGFQDVLVRGLGPLDALLEAGILAAFGLEFLAFGVWQFRYD

Mean predicted aligned error: 11.3 Å

Secondary structure (DSSP, 8-state):
---S-TT--HHHHHHHHHTT-TTS-SS------------TTS-----PPPHHHHHHHHHHHHHHHTHHHHHHHHHHHHHHTTHHHHHHHSS--HHHHHHHHHHHHHHHHHHHHHHHHHHHHHHS------HHHHHHHHHHHHHHHHHHHHHHHHH--SHHHHHHHHHHHHHHHHHHHTSSS-GGGS-HHHHHHHTTSHHHHHHHHHHHHHTS---TTTTHHHHHHHHHHHHHHHHHHHHT----

Foldseek 3Di:
DPPPDPPDDPVVVVVVVVVVPPPPPPPDPDPPPPPPDDDPPDPPPQPDQDPCLQQLLLVLLLVLLLLLLVLLQVLLVCVVVCVLVVVVVPPDDPVCVLCVSLVVSLVVSLVSLVVSVVCCCPVVVQDQLEPVLSSLLSNLSSLLSSLLSLLLSLPDNHSVSSNVVSNVCSVVLSVLLQNPHHLVPDDPVSNVSNVVGLSVLSSVSSSCCRRVVDYNVVSCVSSVVSNVNSCVSNVNSSVSHDSD

pLDDT: mean 84.79, std 16.53, range [43.31, 98.44]

Nearest PDB structures (foldseek):
  8eeb-assembly1_A  TM=7.799E-01  e=7.668E-03  Homo sapiens
  8ee6-assembly1_A  TM=7.723E-01  e=1.242E-02  Homo sapiens
  8edw-assembly1_A  TM=7.012E-01  e=4.530E-03  Homo sapiens
  7e7o-assembly1_A  TM=6.952E-01  e=5.167E-03  Homo sapiens
  7p05-assembly1_A  TM=6.966E-01  e=1.843E-02  Saccharomyces cerevisiae S288C

Radius of gyration: 27.22 Å; Cα contacts (8 Å, |Δi|>4): 296; chains: 1; bounding box: 75×41×77 Å